Protein AF-A0A3N5W0M4-F1 (afdb_monomer)

Radius of gyration: 18.99 Å; Cα contacts (8 Å, |Δi|>4): 291; chains: 1; bounding box: 37×49×48 Å

pLDDT: mean 88.23, std 17.36, range [38.66, 98.88]

Mean predicted aligned error: 8.54 Å

Solvent-accessible surface area (backbone atoms only — not comparable to full-atom values): 10263 Å² total; per-residue (Å²): 133,84,85,78,49,76,67,60,57,57,60,60,60,69,78,58,84,82,69,79,82,82,70,83,69,76,83,76,86,82,49,63,48,78,77,38,54,23,61,71,45,87,26,94,44,48,68,68,54,53,55,52,49,36,58,74,70,65,22,57,30,40,21,47,26,32,48,28,30,94,89,24,55,44,52,77,27,70,71,47,33,54,49,52,55,50,50,52,50,52,56,38,74,73,55,82,82,49,46,66,41,52,32,28,26,24,29,26,46,28,40,74,30,48,51,57,62,52,73,76,62,48,71,77,41,78,40,32,34,31,32,76,39,75,62,12,35,46,42,65,20,77,51,52,89,48,66,66,60,25,53,52,26,50,53,37,20,55,55,22,44,74,67,38,88,76,55,73,44,69,39,74,83,74,67,75,80,77,72,128

Nearest PDB structures (foldseek):
  3auo-assembly2_B  TM=7.978E-01  e=3.739E-07  Thermus thermophilus HB8
  3b0y-assembly1_A  TM=8.202E-01  e=2.728E-06  Thermus thermophilus HB8
  1pb0-assembly1_A  TM=8.116E-01  e=2.558E-06  Escherichia coli
  3b0x-assembly1_A  TM=8.204E-01  e=7.608E-06  Thermus thermophilus HB8
  1m65-assembly1_A  TM=7.744E-01  e=3.101E-06  Escherichia coli

Secondary structure (DSSP, 8-state):
-----HHHHHHHHHTT---------------EEEEE--TTTT-SS-HHHHHHHHHHTT-SEEEE--EESTTSHHHH-HHHHHHHHHHHHHHHHT-SSSEEEEEEEEEB-BTT--BSS-HHHHTT-SEEEEE--TT-BTTTBS--SSHHHHHHHHHHHHHHHHT-TT--EESSTT-TT---

Sequence (180 aa):
MAVSTRRQFLQASVTAAAGPSATSRPAVHINHDLHTHTIYSDGASTIPLHVLEARAFELDAIAITDHYTPGSKIYESQTDFDRYLAEIERERSAQQDVIVLKGAEATALDATGRISIDAQHAAQLEWVLCDLGGLSEGTLRKTPSDKQTYIENVVKTYLGLCDVEYLDAIAHPFNTGNTR

Foldseek 3Di:
DDDDDPVNVVVVVVVPPPDDDDDDDPDDPQQEAEDDEDPQAPHPHHLLVVVVVSVVSQGQEYEHAHACEPPGPLVVDVVSVVVLLVVQVVSCVVDDSHHYWHHYEWEAQELQLDINDDPVSLVSGPAYEYEHDCNYPCELDVDDPDPVSNVSSLVSNVVSVVVPPSHDYYPPSPPRPPRD

Structure (mmCIF, N/CA/C/O backbone):
data_AF-A0A3N5W0M4-F1
#
_entry.id   AF-A0A3N5W0M4-F1
#
loop_
_atom_site.group_PDB
_atom_site.id
_atom_site.type_symbol
_atom_site.label_atom_id
_atom_site.label_alt_id
_atom_site.label_comp_id
_atom_site.label_asym_id
_atom_site.label_entity_id
_atom_site.label_seq_id
_atom_site.pdbx_PDB_ins_code
_atom_site.Cartn_x
_atom_site.Cartn_y
_atom_site.Cartn_z
_atom_site.occupancy
_atom_site.B_iso_or_equiv
_atom_site.auth_seq_id
_atom_site.auth_comp_id
_atom_site.auth_asym_id
_atom_site.auth_atom_id
_atom_site.pdbx_PDB_model_num
ATOM 1 N N . MET A 1 1 ? 13.280 -37.779 8.539 1.00 38.66 1 MET A N 1
ATOM 2 C CA . MET A 1 1 ? 12.148 -36.844 8.374 1.00 38.66 1 MET A CA 1
ATOM 3 C C . MET A 1 1 ? 12.458 -35.986 7.163 1.00 38.66 1 MET A C 1
ATOM 5 O O . MET A 1 1 ? 13.461 -35.287 7.189 1.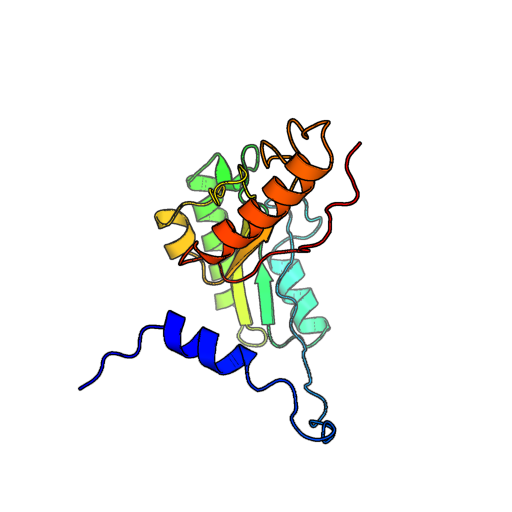00 38.66 1 MET A O 1
ATOM 9 N N . ALA A 1 2 ? 11.718 -36.143 6.067 1.00 41.78 2 ALA A N 1
ATOM 10 C CA . ALA A 1 2 ? 11.979 -35.380 4.851 1.00 41.78 2 ALA A CA 1
ATOM 11 C C . ALA A 1 2 ? 11.411 -33.964 5.017 1.00 41.78 2 ALA A C 1
ATOM 13 O O . ALA A 1 2 ? 10.211 -33.801 5.224 1.00 41.78 2 ALA A O 1
ATOM 14 N N . VAL A 1 3 ? 12.280 -32.956 4.961 1.00 40.88 3 VAL A N 1
ATOM 15 C CA . VAL A 1 3 ? 11.881 -31.547 4.903 1.00 40.88 3 VAL A CA 1
ATOM 16 C C . VAL A 1 3 ? 11.363 -31.297 3.489 1.00 40.88 3 VAL A C 1
ATOM 18 O O . VAL A 1 3 ? 12.143 -31.138 2.554 1.00 40.88 3 VAL A O 1
ATOM 21 N N . SER A 1 4 ? 10.041 -31.340 3.322 1.00 50.34 4 SER A N 1
ATOM 22 C CA . SER A 1 4 ? 9.388 -30.940 2.077 1.00 50.34 4 SER A CA 1
ATOM 23 C C . SER A 1 4 ? 9.507 -29.426 1.951 1.00 50.34 4 SER A C 1
ATOM 25 O O . SER A 1 4 ? 8.949 -28.683 2.756 1.00 50.34 4 SER A O 1
ATOM 27 N N . THR A 1 5 ? 10.258 -28.952 0.963 1.00 67.75 5 THR A N 1
ATOM 28 C CA . THR A 1 5 ? 10.390 -27.508 0.717 1.00 67.75 5 THR A CA 1
ATOM 29 C C . THR A 1 5 ? 9.093 -26.957 0.113 1.00 67.75 5 THR A C 1
ATOM 31 O O . THR A 1 5 ? 8.406 -27.655 -0.635 1.00 67.75 5 THR A O 1
ATOM 34 N N . ARG A 1 6 ? 8.752 -25.688 0.393 1.00 58.50 6 ARG A N 1
ATOM 35 C CA . ARG A 1 6 ? 7.549 -24.991 -0.132 1.00 58.50 6 ARG A CA 1
ATOM 36 C C . ARG A 1 6 ? 7.442 -25.083 -1.669 1.00 58.50 6 ARG A C 1
ATOM 38 O O . ARG A 1 6 ? 6.350 -25.165 -2.222 1.00 58.50 6 ARG A O 1
ATOM 45 N N . ARG A 1 7 ? 8.591 -25.199 -2.348 1.00 53.59 7 ARG A N 1
ATOM 46 C CA . ARG A 1 7 ? 8.732 -25.414 -3.797 1.00 53.59 7 ARG A CA 1
ATOM 47 C C . ARG A 1 7 ? 8.210 -26.777 -4.280 1.00 53.59 7 ARG A C 1
ATOM 49 O O . ARG A 1 7 ? 7.618 -26.847 -5.351 1.00 53.59 7 ARG A O 1
ATOM 56 N N . GLN A 1 8 ? 8.374 -27.840 -3.489 1.00 58.28 8 GLN A N 1
ATOM 57 C CA . GLN A 1 8 ? 7.829 -29.172 -3.800 1.00 58.28 8 GLN A CA 1
ATOM 58 C C . GLN A 1 8 ? 6.307 -29.224 -3.618 1.00 58.28 8 GLN A C 1
ATOM 60 O O . GLN A 1 8 ? 5.629 -29.928 -4.361 1.00 58.28 8 GLN A O 1
ATOM 65 N N . PHE A 1 9 ? 5.764 -28.432 -2.687 1.00 55.16 9 PHE A N 1
ATOM 66 C CA . PHE A 1 9 ? 4.317 -28.298 -2.507 1.00 55.16 9 PHE A CA 1
ATOM 67 C C . PHE A 1 9 ? 3.665 -27.625 -3.724 1.00 55.16 9 PHE A C 1
ATOM 69 O O . PHE A 1 9 ? 2.687 -28.134 -4.258 1.00 55.16 9 PHE A O 1
ATOM 76 N N . LEU A 1 10 ? 4.265 -26.541 -4.229 1.00 50.47 10 LEU A N 1
ATOM 77 C CA . LEU A 1 10 ? 3.767 -25.824 -5.409 1.00 50.47 10 LEU A CA 1
ATOM 78 C C . LEU A 1 10 ? 3.838 -26.657 -6.699 1.00 50.47 10 LEU A C 1
ATOM 80 O O . LEU A 1 10 ? 2.935 -26.575 -7.526 1.00 50.47 10 LEU A O 1
ATOM 84 N N . GLN A 1 11 ? 4.863 -27.501 -6.867 1.00 49.19 11 GLN A N 1
ATOM 85 C CA . GLN A 1 11 ? 4.966 -28.399 -8.027 1.00 49.19 11 GLN A CA 1
ATOM 86 C C . GLN A 1 11 ? 3.893 -29.500 -8.034 1.00 49.19 11 GLN A C 1
ATOM 88 O O . GLN A 1 11 ? 3.449 -29.898 -9.109 1.00 49.19 11 GLN A O 1
ATOM 93 N N . ALA A 1 12 ? 3.442 -29.961 -6.863 1.00 49.25 12 ALA A N 1
ATOM 94 C CA . ALA A 1 12 ? 2.360 -30.942 -6.756 1.00 49.25 12 ALA A CA 1
ATOM 95 C C . ALA A 1 12 ? 0.977 -30.350 -7.100 1.00 49.25 12 ALA A C 1
ATOM 97 O O . ALA A 1 12 ? 0.085 -31.077 -7.533 1.00 49.25 12 ALA A O 1
ATOM 98 N N . SER A 1 13 ? 0.799 -29.034 -6.952 1.00 48.25 13 SER A N 1
ATOM 99 C CA . SER A 1 13 ? -0.464 -28.340 -7.238 1.00 48.25 13 SER A CA 1
ATOM 100 C C . SER A 1 13 ? -0.762 -28.212 -8.735 1.00 48.25 13 SER A C 1
ATOM 102 O O . SER A 1 13 ? -1.924 -28.167 -9.132 1.00 48.25 13 SER A O 1
ATOM 104 N N . VAL A 1 14 ? 0.274 -28.158 -9.580 1.00 47.06 14 VAL A N 1
ATOM 105 C CA . VAL A 1 14 ? 0.133 -27.918 -11.030 1.00 47.06 14 VAL A CA 1
ATOM 106 C C . VAL A 1 14 ? -0.310 -29.182 -11.783 1.00 47.06 14 VAL A C 1
ATOM 108 O O . VAL A 1 14 ? -0.946 -29.090 -12.830 1.00 47.06 14 VAL A O 1
ATOM 111 N N . THR A 1 15 ? -0.060 -30.376 -11.241 1.00 41.53 15 THR A N 1
ATOM 112 C CA . THR A 1 15 ? -0.448 -31.660 -11.857 1.00 41.53 15 THR A CA 1
ATOM 113 C C . THR A 1 15 ? -1.884 -32.105 -11.554 1.00 41.53 15 THR A C 1
ATOM 115 O O . THR A 1 15 ? -2.332 -33.102 -12.117 1.00 41.53 15 THR A O 1
ATOM 118 N N . ALA A 1 16 ? -2.641 -31.372 -10.729 1.00 43.38 16 ALA A N 1
ATOM 119 C CA . ALA A 1 16 ? -4.007 -31.736 -10.328 1.00 43.38 16 ALA A CA 1
ATOM 120 C C . ALA A 1 16 ? -5.128 -31.049 -11.143 1.00 43.38 16 ALA A C 1
ATOM 122 O O . ALA A 1 16 ? -6.301 -31.127 -10.773 1.00 43.38 16 ALA A O 1
ATOM 123 N N . ALA A 1 17 ? -4.808 -30.393 -12.264 1.00 45.59 17 ALA A N 1
ATOM 124 C CA . ALA A 1 17 ? -5.767 -29.652 -13.094 1.00 45.59 17 ALA A CA 1
ATOM 125 C C . ALA A 1 17 ? -6.608 -30.546 -14.038 1.00 45.59 17 ALA A C 1
ATOM 127 O O . ALA A 1 17 ? -6.755 -30.259 -15.222 1.00 45.59 17 ALA A O 1
ATOM 128 N N . ALA A 1 18 ? -7.163 -31.640 -13.511 1.00 52.38 18 ALA A N 1
ATOM 129 C CA . ALA A 1 18 ? -8.221 -32.427 -14.151 1.00 52.38 18 ALA A CA 1
ATOM 130 C C . ALA A 1 18 ? -9.066 -33.146 -13.077 1.00 52.38 18 ALA A C 1
ATOM 132 O O . ALA A 1 18 ? -9.168 -34.371 -13.049 1.00 52.38 18 ALA A O 1
ATOM 133 N N . GLY A 1 19 ? -9.615 -32.372 -12.136 1.00 49.59 19 GLY A N 1
ATOM 134 C CA . GLY A 1 19 ? -10.587 -32.830 -11.137 1.00 49.59 19 GLY A CA 1
ATOM 135 C C . GLY A 1 19 ? -12.038 -32.617 -11.599 1.00 49.59 19 GLY A C 1
ATOM 136 O O . GLY A 1 19 ? -12.276 -31.814 -12.502 1.00 49.59 19 GLY A O 1
ATOM 137 N N . PRO A 1 20 ? -13.014 -33.339 -11.016 1.00 47.28 20 PRO A N 1
ATOM 138 C CA . PRO A 1 20 ? -14.389 -33.400 -11.503 1.00 47.28 20 PRO A CA 1
ATOM 139 C C . PRO A 1 20 ? -15.112 -32.051 -11.392 1.00 47.28 20 PRO A C 1
ATOM 141 O O . PRO A 1 20 ? -14.766 -31.213 -10.561 1.00 47.28 20 PRO A O 1
ATOM 144 N N . SER A 1 21 ? -16.133 -31.884 -12.243 1.00 53.50 21 SER A N 1
ATOM 145 C CA . SER A 1 21 ? -17.055 -30.742 -12.312 1.00 53.50 21 SER A CA 1
ATOM 146 C C . SER A 1 21 ? -17.328 -30.122 -10.943 1.00 53.50 21 SER A C 1
ATOM 148 O O . SER A 1 21 ? -17.814 -30.806 -10.042 1.00 53.50 21 SER A O 1
ATOM 150 N N . ALA A 1 22 ? -17.037 -28.825 -10.822 1.00 58.19 22 ALA A N 1
ATOM 151 C CA . ALA A 1 22 ? -17.194 -28.040 -9.607 1.00 58.19 22 ALA A CA 1
ATOM 152 C C . ALA A 1 22 ? -18.594 -28.230 -9.005 1.00 58.19 22 ALA A C 1
ATOM 154 O O . ALA A 1 22 ? -19.587 -27.704 -9.504 1.00 58.19 22 ALA A O 1
ATOM 155 N N . THR A 1 23 ? -18.676 -28.985 -7.912 1.00 57.22 23 THR A N 1
ATOM 156 C CA . THR A 1 23 ? -19.824 -28.938 -7.009 1.00 57.22 23 THR A CA 1
ATOM 157 C C . THR A 1 23 ? -19.944 -27.506 -6.502 1.00 57.22 23 THR A C 1
ATOM 159 O O . THR A 1 23 ? -18.952 -26.959 -6.013 1.00 57.22 23 THR A O 1
ATOM 162 N N . SER A 1 24 ? -21.123 -26.893 -6.642 1.00 58.06 24 SER A N 1
ATOM 163 C CA . SER A 1 24 ? -21.390 -25.523 -6.201 1.00 58.06 24 SER A CA 1
ATOM 164 C C . SER A 1 24 ? -20.993 -25.372 -4.734 1.00 58.06 24 SER A C 1
ATOM 166 O O . SER A 1 24 ? -21.671 -25.893 -3.844 1.00 58.06 24 SER A O 1
ATOM 168 N N . ARG A 1 25 ? -19.868 -24.698 -4.475 1.00 59.66 25 ARG A N 1
ATOM 169 C CA . ARG A 1 25 ? -19.501 -24.307 -3.113 1.00 59.66 25 ARG A CA 1
ATOM 170 C C . ARG A 1 25 ? -20.639 -23.427 -2.581 1.00 59.66 25 ARG A C 1
ATOM 172 O O . ARG A 1 25 ? -21.182 -22.642 -3.363 1.00 59.66 25 ARG A O 1
ATOM 179 N N . PRO A 1 26 ? -21.026 -23.559 -1.300 1.00 60.62 26 PRO A N 1
ATOM 180 C CA . PRO A 1 26 ? -21.953 -22.607 -0.699 1.00 60.62 26 PRO A CA 1
ATOM 181 C C . PRO A 1 26 ? -21.422 -21.194 -0.950 1.00 60.62 26 PRO A C 1
ATOM 183 O O . PRO A 1 26 ? -20.205 -20.989 -0.925 1.00 60.62 26 PRO A O 1
ATOM 186 N N . ALA A 1 27 ? -22.320 -20.258 -1.262 1.00 64.50 27 ALA A N 1
ATOM 187 C CA . ALA A 1 27 ? -21.944 -18.880 -1.545 1.00 64.50 27 ALA A CA 1
ATOM 188 C C . ALA A 1 27 ? -21.102 -18.350 -0.378 1.00 64.50 27 ALA A C 1
ATOM 190 O O . ALA A 1 27 ? -21.577 -18.277 0.754 1.00 64.50 27 ALA A O 1
ATOM 191 N N . VAL A 1 28 ? -19.830 -18.056 -0.644 1.00 60.12 28 VAL A N 1
ATOM 192 C CA . VAL A 1 28 ? -18.957 -17.425 0.341 1.00 60.12 28 VAL A CA 1
ATOM 193 C C . VAL A 1 28 ? -19.415 -15.977 0.426 1.00 60.12 28 VAL A C 1
ATOM 195 O O . VAL A 1 28 ? -19.341 -15.251 -0.564 1.00 60.12 28 VAL A O 1
ATOM 198 N N . HIS A 1 29 ? -19.935 -15.579 1.583 1.00 68.94 29 HIS A N 1
ATOM 199 C CA . HIS A 1 29 ? -20.238 -14.184 1.869 1.00 68.94 29 HIS A CA 1
ATOM 200 C C . HIS A 1 29 ? -18.909 -13.465 2.119 1.00 68.94 29 HIS A C 1
ATOM 202 O O . HIS A 1 29 ? -18.372 -13.500 3.221 1.00 68.94 29 HIS A O 1
ATOM 208 N N . ILE A 1 30 ? -18.311 -12.922 1.059 1.00 75.00 30 ILE A N 1
ATOM 209 C CA . ILE A 1 30 ? -17.081 -12.133 1.153 1.00 75.00 30 ILE A CA 1
ATOM 210 C C . ILE A 1 30 ? -17.509 -10.684 1.365 1.00 75.00 30 ILE A C 1
ATOM 212 O O . ILE A 1 30 ? -17.872 -10.021 0.398 1.00 75.00 30 ILE A O 1
ATOM 216 N N . ASN A 1 31 ? -17.496 -10.219 2.617 1.00 90.56 31 ASN A N 1
ATOM 217 C CA . ASN A 1 31 ? -17.882 -8.846 2.958 1.00 90.56 31 ASN A CA 1
ATOM 218 C C . ASN A 1 31 ? -16.716 -8.045 3.545 1.00 90.56 31 ASN A C 1
ATOM 220 O O . ASN A 1 31 ? -16.735 -7.646 4.704 1.00 90.56 31 ASN A O 1
ATOM 224 N N . HIS A 1 32 ? -15.644 -7.915 2.766 1.00 94.50 32 HIS A N 1
ATOM 225 C CA . HIS A 1 32 ? -14.410 -7.261 3.197 1.00 94.50 32 HIS A CA 1
ATOM 226 C C . HIS A 1 32 ? -13.925 -6.340 2.078 1.00 94.50 32 HIS A C 1
ATOM 228 O O . HIS A 1 32 ? -13.984 -6.731 0.910 1.00 94.50 32 HIS A O 1
ATOM 234 N N . ASP A 1 33 ? -13.396 -5.171 2.437 1.00 96.75 33 ASP A N 1
ATOM 235 C CA . ASP A 1 33 ? -12.677 -4.296 1.507 1.00 96.75 33 ASP A CA 1
ATOM 236 C C . ASP A 1 33 ? -11.213 -4.171 1.940 1.00 96.75 33 ASP A C 1
ATOM 238 O O . ASP A 1 33 ? -10.882 -3.529 2.935 1.00 96.75 33 ASP A O 1
ATOM 242 N N . LEU A 1 34 ? -10.323 -4.852 1.219 1.00 97.75 34 LEU A N 1
ATOM 243 C CA . LEU A 1 34 ? -8.919 -5.003 1.604 1.00 97.75 34 LEU A CA 1
ATOM 244 C C . LEU A 1 34 ? -7.975 -4.061 0.841 1.00 97.75 34 LEU A C 1
ATOM 246 O O . LEU A 1 34 ? -6.765 -4.289 0.855 1.00 97.75 34 LEU A O 1
ATOM 250 N N . HIS A 1 35 ? -8.501 -3.035 0.166 1.00 98.25 35 HIS A N 1
ATOM 251 C CA . HIS A 1 35 ? -7.692 -2.041 -0.545 1.00 98.25 35 HIS A CA 1
ATOM 252 C C . HIS A 1 35 ? -8.411 -0.682 -0.556 1.00 98.25 35 HIS A C 1
ATOM 254 O O . HIS A 1 35 ? -9.105 -0.342 -1.510 1.00 98.25 35 HIS A O 1
ATOM 260 N N . THR A 1 36 ? -8.236 0.109 0.510 1.00 98.31 36 THR A N 1
ATOM 261 C CA . THR A 1 36 ? -8.857 1.442 0.650 1.00 98.31 36 THR A CA 1
ATOM 262 C C . THR A 1 36 ? -7.828 2.530 0.935 1.00 98.31 36 THR A C 1
ATOM 264 O O . THR A 1 36 ? -6.799 2.288 1.564 1.00 98.31 36 THR A O 1
ATOM 267 N N . HIS A 1 37 ? -8.084 3.737 0.431 1.00 98.56 37 HIS A N 1
ATOM 268 C CA . HIS A 1 37 ? -7.156 4.865 0.499 1.00 98.56 37 HIS A CA 1
ATOM 269 C C . HIS A 1 37 ? -7.810 6.022 1.234 1.00 98.56 37 HIS A C 1
ATOM 271 O O . HIS A 1 37 ? -9.002 6.282 1.061 1.00 98.56 37 HIS A O 1
ATOM 277 N N . THR A 1 38 ? -7.018 6.764 2.000 1.00 98.62 38 THR A N 1
ATOM 278 C CA . THR A 1 38 ? -7.492 7.879 2.815 1.00 98.62 38 THR A CA 1
ATOM 279 C C . THR A 1 38 ? -6.762 9.167 2.447 1.00 98.62 38 THR A C 1
ATOM 281 O O . THR A 1 38 ? -5.922 9.220 1.549 1.00 98.62 38 THR A O 1
ATOM 284 N N . ILE A 1 39 ? -7.048 10.242 3.179 1.00 98.00 39 ILE A N 1
ATOM 285 C CA . ILE A 1 39 ? -6.329 11.517 3.049 1.00 98.00 39 ILE A CA 1
ATOM 286 C C . ILE A 1 39 ? -4.822 11.441 3.380 1.00 98.00 39 ILE A C 1
ATOM 288 O O . ILE A 1 39 ? -4.112 12.446 3.240 1.00 98.00 39 ILE A O 1
ATOM 292 N N . TYR A 1 40 ? -4.321 10.298 3.864 1.00 98.19 40 TYR A N 1
ATOM 293 C CA . TYR A 1 40 ? -2.887 10.076 4.067 1.00 98.19 40 TYR A CA 1
ATOM 294 C C . TYR A 1 40 ? -2.127 9.903 2.744 1.00 98.19 40 TYR A C 1
ATOM 296 O O . TYR A 1 40 ? -0.936 10.231 2.695 1.00 98.19 40 TYR A O 1
ATOM 304 N N . SER A 1 41 ? -2.812 9.495 1.673 1.00 97.50 41 SER A N 1
ATOM 305 C CA . SER A 1 41 ? -2.291 9.470 0.307 1.00 97.50 41 SER A CA 1
ATOM 306 C C . SER A 1 41 ? -3.200 10.234 -0.666 1.00 97.50 41 SER A C 1
ATOM 308 O O . SER A 1 41 ? -3.127 11.465 -0.711 1.00 97.50 41 SER A O 1
ATOM 310 N N . ASP A 1 42 ? -4.022 9.542 -1.451 1.00 96.50 42 ASP A N 1
ATOM 311 C CA . ASP A 1 42 ? -4.853 10.091 -2.531 1.00 96.50 42 ASP A CA 1
ATOM 312 C C . ASP A 1 42 ? -6.363 9.850 -2.340 1.00 96.50 42 ASP A C 1
ATOM 314 O O . ASP A 1 42 ? -7.172 10.267 -3.172 1.00 96.50 42 ASP A O 1
ATOM 318 N N . GLY A 1 43 ? -6.759 9.245 -1.219 1.00 97.31 43 GLY A N 1
ATOM 319 C CA . GLY A 1 43 ? -8.153 9.087 -0.835 1.00 97.31 43 GLY A CA 1
ATOM 320 C C . GLY A 1 43 ? -8.810 10.400 -0.403 1.00 97.31 43 GLY A C 1
ATOM 321 O O . GLY A 1 43 ? -8.172 11.341 0.073 1.00 97.31 43 GLY A O 1
ATOM 322 N N . ALA A 1 44 ? -10.134 10.458 -0.542 1.00 97.25 44 ALA A N 1
ATOM 323 C CA . ALA A 1 44 ? -10.925 11.636 -0.176 1.00 97.25 44 ALA A CA 1
ATOM 324 C C . ALA A 1 44 ? -11.395 11.634 1.292 1.00 97.25 44 ALA A C 1
ATOM 326 O O . ALA A 1 44 ? -11.737 12.688 1.832 1.00 97.25 44 ALA A O 1
ATOM 327 N N . SER A 1 45 ? -11.425 10.461 1.928 1.00 98.06 45 SER A N 1
ATOM 328 C CA . SER A 1 45 ? -12.029 10.238 3.245 1.00 98.06 45 SER A CA 1
ATOM 329 C C . SER A 1 45 ? -10.975 10.037 4.335 1.00 98.06 45 SER A C 1
ATOM 331 O O . SER A 1 45 ? -9.836 9.657 4.075 1.00 98.06 45 SER A O 1
ATOM 333 N N . THR A 1 46 ? -11.340 10.320 5.585 1.00 98.69 46 THR A N 1
ATOM 334 C CA . THR A 1 46 ? -10.479 10.077 6.753 1.00 98.69 46 THR A CA 1
ATOM 335 C C . THR A 1 46 ? -10.630 8.639 7.251 1.00 98.69 46 THR A C 1
ATOM 337 O O . THR A 1 46 ? -11.659 8.009 7.008 1.00 98.69 46 THR A O 1
ATOM 340 N N . ILE A 1 47 ? -9.650 8.127 8.006 1.00 98.62 47 ILE A N 1
ATOM 341 C CA . ILE A 1 47 ? -9.728 6.790 8.627 1.00 98.62 47 ILE A CA 1
ATOM 342 C C . ILE A 1 47 ? -11.017 6.610 9.461 1.00 98.62 47 ILE A C 1
ATOM 344 O O . ILE A 1 47 ? -11.717 5.624 9.230 1.00 98.62 47 ILE A O 1
ATOM 348 N N . PRO A 1 48 ? -11.418 7.546 10.354 1.00 98.38 48 PRO A N 1
ATOM 349 C CA . PRO A 1 48 ? -12.684 7.417 11.080 1.00 98.38 48 PRO A CA 1
ATOM 350 C C . PRO A 1 48 ? -13.903 7.282 10.158 1.00 98.38 48 PRO A C 1
ATOM 352 O O . PRO A 1 48 ? -14.831 6.537 10.466 1.00 98.38 48 PRO A O 1
ATOM 355 N N . LEU A 1 49 ? -13.913 7.988 9.019 1.00 98.38 49 LEU A N 1
ATOM 356 C CA . LEU A 1 49 ? -15.022 7.916 8.069 1.00 98.38 49 LEU A CA 1
ATOM 357 C C . LEU A 1 49 ? -15.060 6.563 7.348 1.00 98.38 49 LEU A C 1
ATOM 359 O O . LEU A 1 49 ? -16.144 6.005 7.227 1.00 98.38 49 LEU A O 1
ATOM 363 N N . HIS A 1 50 ? -13.909 6.002 6.965 1.00 98.19 50 HIS A N 1
ATOM 364 C CA . HIS A 1 50 ? -13.832 4.638 6.422 1.00 98.19 50 HIS A CA 1
ATOM 365 C C . HIS A 1 50 ? -14.340 3.589 7.417 1.00 98.19 50 HIS A C 1
ATOM 367 O O . HIS A 1 50 ? -15.086 2.691 7.039 1.00 98.19 50 HIS A O 1
ATOM 373 N N . VAL A 1 51 ? -13.996 3.716 8.703 1.00 97.94 51 VAL A N 1
ATOM 374 C CA . VAL A 1 51 ? -14.497 2.800 9.743 1.00 97.94 51 VAL A CA 1
ATOM 375 C C . VAL A 1 51 ? -16.016 2.926 9.905 1.00 97.94 51 VAL A C 1
ATOM 377 O O . VAL A 1 51 ? -16.710 1.918 10.033 1.00 97.94 51 VAL A O 1
ATOM 380 N N . LEU A 1 52 ? -16.566 4.145 9.874 1.00 97.75 52 LEU A N 1
ATOM 381 C CA . LEU A 1 52 ? -18.018 4.356 9.908 1.00 97.75 52 LEU A CA 1
ATOM 382 C C . LEU A 1 52 ? -18.720 3.800 8.665 1.00 97.75 52 LEU A C 1
ATOM 384 O O . LEU A 1 52 ? -19.784 3.198 8.792 1.00 97.75 52 LEU A O 1
ATOM 388 N N . GLU A 1 53 ? -18.129 3.989 7.488 1.00 96.88 53 GLU A N 1
ATOM 389 C CA . GLU A 1 53 ? -18.626 3.451 6.224 1.00 96.88 53 GLU A CA 1
ATOM 390 C C . GLU A 1 53 ? -18.677 1.922 6.266 1.00 96.88 53 GLU A C 1
ATOM 392 O O . GLU A 1 53 ? -19.726 1.334 6.008 1.00 96.88 53 GLU A O 1
ATOM 397 N N . ALA A 1 54 ? -17.596 1.282 6.710 1.00 97.00 54 ALA A N 1
ATOM 398 C CA . ALA A 1 54 ? -17.535 -0.165 6.868 1.00 97.00 54 ALA A CA 1
ATOM 399 C C . ALA A 1 54 ? -18.633 -0.705 7.791 1.00 97.00 54 ALA A C 1
ATOM 401 O O . ALA A 1 54 ? -19.289 -1.689 7.461 1.00 97.00 54 ALA A O 1
ATOM 402 N N . ARG A 1 55 ? -18.892 -0.018 8.912 1.00 95.44 55 ARG A N 1
ATOM 403 C CA . ARG A 1 55 ? -19.987 -0.364 9.833 1.00 95.44 55 ARG A CA 1
ATOM 404 C C . ARG A 1 55 ? -21.356 -0.201 9.179 1.00 95.44 55 ARG A C 1
ATOM 406 O O . ARG A 1 55 ? -22.225 -1.041 9.376 1.00 95.44 55 ARG A O 1
ATOM 413 N N . ALA A 1 56 ? -21.554 0.865 8.406 1.00 95.94 56 ALA A N 1
ATOM 414 C CA . ALA A 1 56 ? -22.815 1.122 7.713 1.00 95.94 56 ALA A CA 1
ATOM 415 C C . ALA A 1 56 ? -23.112 0.085 6.616 1.00 95.94 56 ALA A C 1
ATOM 417 O O . ALA A 1 56 ? -24.278 -0.221 6.374 1.00 95.94 56 ALA A O 1
ATOM 418 N N . PHE A 1 57 ? -22.069 -0.459 5.983 1.00 94.50 57 PHE A N 1
ATOM 419 C CA . PHE A 1 57 ? -22.162 -1.539 4.997 1.00 94.50 57 PHE A CA 1
ATOM 420 C C . PHE A 1 57 ? -22.020 -2.945 5.602 1.00 94.50 57 PHE A C 1
ATOM 422 O O . PHE A 1 57 ? -21.968 -3.925 4.860 1.00 94.50 57 PHE A O 1
ATOM 429 N N . GLU A 1 58 ? -21.979 -3.047 6.935 1.00 94.31 58 GLU A N 1
ATOM 430 C CA . GLU A 1 58 ? -21.867 -4.308 7.677 1.00 94.31 58 GLU A CA 1
ATOM 431 C C . GLU A 1 58 ? -20.649 -5.154 7.253 1.00 94.31 58 GLU A C 1
ATOM 433 O O . GLU A 1 58 ? -20.702 -6.384 7.285 1.00 94.31 58 GLU A O 1
ATOM 438 N N . LEU A 1 59 ? -19.557 -4.504 6.823 1.00 96.31 59 LEU A N 1
ATOM 439 C CA . LEU A 1 59 ? -18.318 -5.183 6.441 1.00 96.31 59 LEU A CA 1
ATOM 440 C C . LEU A 1 59 ? -17.706 -5.892 7.652 1.00 96.31 59 LEU A C 1
ATOM 442 O O . LEU A 1 59 ? -17.611 -5.317 8.733 1.00 96.31 59 LEU A O 1
ATOM 446 N N . ASP A 1 60 ? -17.206 -7.107 7.444 1.00 96.00 60 ASP A N 1
ATOM 447 C CA . ASP A 1 60 ? -16.486 -7.862 8.472 1.00 96.00 60 ASP A CA 1
ATOM 448 C C . ASP A 1 60 ? -15.085 -7.268 8.706 1.00 96.00 60 ASP A C 1
ATOM 450 O O . ASP A 1 60 ? -14.578 -7.249 9.833 1.00 96.00 60 ASP A O 1
ATOM 454 N N . ALA A 1 61 ? -14.448 -6.763 7.641 1.00 96.81 61 ALA A N 1
ATOM 455 C CA . ALA A 1 61 ? -13.149 -6.106 7.725 1.00 96.81 61 ALA A CA 1
ATOM 456 C C . ALA A 1 61 ? -12.931 -5.027 6.663 1.00 96.81 61 ALA A C 1
ATOM 458 O O . ALA A 1 61 ? -13.446 -5.110 5.545 1.00 96.81 61 ALA A O 1
ATOM 459 N N . ILE A 1 62 ? -12.049 -4.088 7.003 1.00 98.31 62 ILE A N 1
ATOM 460 C CA . ILE A 1 62 ? -11.420 -3.160 6.069 1.00 98.31 62 ILE A CA 1
ATOM 461 C C . ILE A 1 62 ? -9.903 -3.122 6.254 1.00 98.31 62 ILE A C 1
ATOM 463 O O . ILE A 1 62 ? -9.400 -3.263 7.372 1.00 98.31 62 ILE A O 1
ATOM 467 N N . ALA A 1 63 ? -9.172 -2.874 5.171 1.00 98.69 63 ALA A N 1
ATOM 468 C CA . ALA A 1 63 ? -7.757 -2.527 5.229 1.00 98.69 63 ALA A CA 1
ATOM 469 C C . ALA A 1 63 ? -7.551 -1.076 4.798 1.00 98.69 63 ALA A C 1
ATOM 471 O O . ALA A 1 63 ? -7.957 -0.681 3.704 1.00 98.69 63 ALA A O 1
ATOM 472 N N . ILE A 1 64 ? -6.891 -0.299 5.655 1.00 98.81 64 ILE A N 1
ATOM 473 C CA . ILE A 1 64 ? -6.399 1.033 5.302 1.00 98.81 64 ILE A CA 1
ATOM 474 C C . ILE A 1 64 ? -5.035 0.825 4.645 1.00 98.81 64 ILE A C 1
ATOM 476 O O . ILE A 1 64 ? -4.132 0.296 5.290 1.00 98.81 64 ILE A O 1
ATOM 480 N N . THR A 1 65 ? -4.901 1.159 3.364 1.00 98.81 65 THR A N 1
ATOM 481 C CA . THR A 1 65 ? -3.739 0.805 2.532 1.00 98.81 65 THR A CA 1
ATOM 482 C C . THR A 1 65 ? -3.250 1.994 1.717 1.00 98.81 65 THR A C 1
ATOM 484 O O . THR A 1 65 ? -3.015 1.876 0.519 1.00 98.81 65 THR A O 1
ATOM 487 N N . ASP A 1 66 ? -3.095 3.147 2.363 1.00 98.75 66 ASP A N 1
ATOM 488 C CA . ASP A 1 66 ? -2.564 4.343 1.713 1.00 98.75 66 ASP A CA 1
ATOM 489 C C . ASP A 1 66 ? -1.215 4.086 1.015 1.00 98.75 66 ASP A C 1
ATOM 491 O O . ASP A 1 66 ? -0.408 3.256 1.452 1.00 98.75 66 ASP A O 1
ATOM 495 N N . HIS A 1 67 ? -0.956 4.832 -0.063 1.00 98.31 67 HIS A N 1
ATOM 496 C CA . HIS A 1 67 ? 0.267 4.687 -0.848 1.00 98.31 67 HIS A CA 1
ATOM 497 C C . HIS A 1 67 ? 1.532 4.938 -0.016 1.00 98.31 67 HIS A C 1
ATOM 499 O O . HIS A 1 67 ? 1.798 6.055 0.448 1.00 98.31 67 HIS A O 1
ATOM 505 N N . TYR A 1 68 ? 2.384 3.921 0.075 1.00 98.50 68 TYR A N 1
ATOM 506 C CA . TYR A 1 68 ? 3.737 3.995 0.615 1.00 98.50 68 TYR A CA 1
ATOM 507 C C . TYR A 1 68 ? 4.732 4.013 -0.546 1.00 98.50 68 TYR A C 1
ATOM 509 O O . TYR A 1 68 ? 5.354 3.009 -0.886 1.00 98.50 68 TYR A O 1
ATOM 517 N N . THR A 1 69 ? 4.856 5.157 -1.214 1.00 97.12 69 THR A N 1
ATOM 518 C CA . THR A 1 69 ? 5.661 5.311 -2.434 1.00 97.12 69 THR A CA 1
ATOM 519 C C . THR A 1 69 ? 6.482 6.597 -2.376 1.00 97.12 69 THR A C 1
ATOM 521 O O . THR A 1 69 ? 5.995 7.567 -1.798 1.00 97.12 69 THR A O 1
ATOM 524 N N . PRO A 1 70 ? 7.657 6.675 -3.032 1.00 96.19 70 PRO A N 1
ATOM 525 C CA . PRO A 1 70 ? 8.411 7.923 -3.161 1.00 96.19 70 PRO A CA 1
ATOM 526 C C . PRO A 1 70 ? 7.528 9.128 -3.512 1.00 96.19 70 PRO A C 1
ATOM 528 O O . PRO A 1 70 ? 6.777 9.089 -4.488 1.00 96.19 70 PRO A O 1
ATOM 531 N N . GLY A 1 71 ? 7.621 10.195 -2.716 1.00 94.12 71 GLY A N 1
ATOM 532 C CA . GLY A 1 71 ? 6.778 11.388 -2.818 1.00 94.12 71 GLY A CA 1
ATOM 533 C C . GLY A 1 71 ? 5.474 11.363 -2.007 1.00 94.12 71 GLY A C 1
ATOM 534 O O . GLY A 1 71 ? 4.828 12.408 -1.909 1.00 94.12 71 GLY A O 1
ATOM 535 N N . SER A 1 72 ? 5.077 10.234 -1.407 1.00 95.56 72 SER A N 1
ATOM 536 C CA . SER A 1 72 ? 3.943 10.189 -0.473 1.00 95.56 72 SER A CA 1
ATOM 537 C C . SER A 1 72 ? 4.372 10.604 0.937 1.00 95.56 72 SER A C 1
ATOM 539 O O . SER A 1 72 ? 5.509 10.391 1.354 1.00 95.56 72 SER A O 1
ATOM 541 N N . LYS A 1 73 ? 3.457 11.208 1.706 1.00 94.25 73 LYS A N 1
ATOM 542 C CA . LY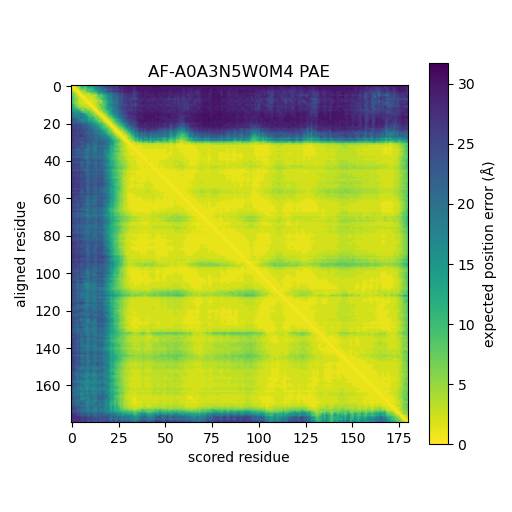S A 1 73 ? 3.775 11.737 3.047 1.00 94.25 73 LYS A CA 1
ATOM 543 C C . LYS A 1 73 ? 4.299 10.653 3.989 1.00 94.25 73 LYS A C 1
ATOM 545 O O . LYS A 1 73 ? 5.294 10.865 4.673 1.00 94.25 73 LYS A O 1
ATOM 550 N N . ILE A 1 74 ? 3.633 9.498 3.995 1.00 97.94 74 ILE A N 1
ATOM 551 C CA . ILE A 1 74 ? 3.974 8.378 4.879 1.00 97.94 74 ILE A CA 1
ATOM 552 C C . ILE A 1 74 ? 5.267 7.663 4.461 1.00 97.94 74 ILE A C 1
ATOM 554 O O . ILE A 1 74 ? 5.873 6.998 5.290 1.00 97.94 74 ILE A O 1
ATOM 558 N N . TYR A 1 75 ? 5.713 7.825 3.212 1.00 98.25 75 TYR A N 1
ATOM 559 C CA . TYR A 1 75 ? 7.023 7.354 2.759 1.00 98.25 75 TYR A CA 1
ATOM 560 C C . TYR A 1 75 ? 8.145 8.331 3.152 1.00 98.25 75 TYR A C 1
ATOM 562 O O . TYR A 1 75 ? 9.205 7.920 3.611 1.00 98.25 75 TYR A O 1
ATOM 570 N N . GLU A 1 76 ? 7.922 9.639 2.988 1.00 97.69 76 GLU A N 1
ATOM 571 C CA . GLU A 1 76 ? 8.963 10.666 3.179 1.00 97.69 76 GLU A CA 1
ATOM 572 C C . GLU A 1 76 ? 9.210 11.038 4.654 1.00 97.69 76 GLU A C 1
ATOM 574 O O . GLU A 1 76 ? 10.207 11.688 4.977 1.00 97.69 76 GLU A O 1
ATOM 579 N N . SER A 1 77 ? 8.305 10.671 5.567 1.00 97.94 77 SER A N 1
ATOM 580 C CA . SER A 1 77 ? 8.361 11.080 6.972 1.00 97.94 77 SER A CA 1
ATOM 581 C C . SER A 1 77 ? 7.982 9.940 7.912 1.00 97.94 77 SER A C 1
ATOM 583 O O . SER A 1 77 ? 6.814 9.559 8.005 1.00 97.94 77 SER A O 1
ATOM 585 N N . GLN A 1 78 ? 8.956 9.473 8.704 1.00 98.19 78 GLN A N 1
ATOM 586 C CA . GLN A 1 78 ? 8.715 8.507 9.784 1.00 98.19 78 GLN A CA 1
ATOM 587 C C . GLN A 1 78 ? 7.634 9.004 10.751 1.00 98.19 78 GLN A C 1
ATOM 589 O O . GLN A 1 78 ? 6.753 8.250 11.134 1.00 98.19 78 GLN A O 1
ATOM 594 N N . THR A 1 79 ? 7.649 10.295 11.093 1.00 98.62 79 THR A N 1
ATOM 595 C CA . THR A 1 79 ? 6.634 10.901 11.966 1.00 98.62 79 THR A CA 1
ATOM 596 C C . THR A 1 79 ? 5.228 10.807 11.368 1.00 98.62 79 THR A C 1
ATOM 598 O O . THR A 1 79 ? 4.248 10.664 12.101 1.00 98.62 79 THR A O 1
ATOM 601 N N . ASP A 1 80 ? 5.104 10.916 10.044 1.00 98.56 80 ASP A N 1
ATOM 602 C CA . ASP A 1 80 ? 3.810 10.824 9.368 1.00 98.56 80 ASP A CA 1
ATOM 603 C C . ASP A 1 80 ? 3.347 9.370 9.263 1.00 98.56 80 ASP A C 1
ATOM 605 O O . ASP A 1 80 ? 2.158 9.114 9.451 1.00 98.56 80 ASP A O 1
ATOM 609 N N . PHE A 1 81 ? 4.271 8.429 9.049 1.00 98.75 81 PHE A N 1
ATOM 610 C CA . PHE A 1 81 ? 3.998 6.994 9.124 1.00 98.75 81 PHE A CA 1
ATOM 611 C C . PHE A 1 81 ? 3.562 6.566 10.532 1.00 98.75 81 PHE A C 1
ATOM 613 O O . PHE A 1 81 ? 2.533 5.915 10.689 1.00 98.75 81 PHE A O 1
ATOM 620 N N . ASP A 1 82 ? 4.262 7.009 11.577 1.00 98.81 82 ASP A N 1
ATOM 621 C CA . ASP A 1 82 ? 3.897 6.716 12.967 1.00 98.81 82 ASP A CA 1
ATOM 622 C C . ASP A 1 82 ? 2.508 7.273 13.302 1.00 98.81 82 ASP A C 1
ATOM 624 O O . ASP A 1 82 ? 1.703 6.615 13.963 1.00 98.81 82 ASP A O 1
ATOM 628 N N . ARG A 1 83 ? 2.194 8.481 12.811 1.00 98.75 83 ARG A N 1
ATOM 629 C CA . ARG A 1 83 ? 0.871 9.092 12.984 1.00 98.75 83 ARG A CA 1
ATOM 630 C C . ARG A 1 83 ? -0.217 8.318 12.242 1.00 98.75 83 ARG A C 1
ATOM 632 O O . ARG A 1 83 ? -1.287 8.121 12.811 1.00 98.75 83 ARG A O 1
ATOM 639 N N . TYR A 1 84 ? 0.067 7.865 11.023 1.00 98.81 84 TYR A N 1
ATOM 640 C CA . TYR A 1 84 ? -0.816 6.999 10.245 1.00 98.81 84 TYR A CA 1
ATOM 641 C C . TYR A 1 84 ? -1.155 5.715 11.016 1.00 98.81 84 TYR A C 1
ATOM 643 O O . TYR A 1 84 ? -2.328 5.436 11.262 1.00 98.81 84 TYR A O 1
ATOM 651 N N . LEU A 1 85 ? -0.142 4.994 11.510 1.00 98.88 85 LEU A N 1
ATOM 652 C CA . LEU A 1 85 ? -0.346 3.773 12.297 1.00 98.88 85 LEU A CA 1
ATOM 653 C C . LEU A 1 85 ? -1.103 4.037 13.605 1.00 98.88 85 LEU A C 1
ATOM 655 O O . LEU A 1 85 ? -2.000 3.274 13.965 1.00 98.88 85 LEU A O 1
ATOM 659 N N . ALA A 1 86 ? -0.761 5.117 14.311 1.00 98.81 86 ALA A N 1
ATOM 660 C CA . ALA A 1 86 ? -1.405 5.480 15.569 1.00 98.81 86 ALA A CA 1
ATOM 661 C C . ALA A 1 86 ? -2.881 5.861 15.387 1.00 98.81 86 ALA A C 1
ATOM 663 O O . ALA A 1 86 ? -3.700 5.570 16.258 1.00 98.81 86 ALA A O 1
ATOM 664 N N . GLU A 1 87 ? -3.240 6.506 14.275 1.00 98.81 87 GLU A N 1
ATOM 665 C CA . GLU A 1 87 ? -4.632 6.839 13.983 1.00 98.81 87 GLU A CA 1
ATOM 666 C C . GLU A 1 87 ? -5.456 5.594 13.647 1.00 98.81 87 GLU A C 1
ATOM 668 O O . GLU A 1 87 ? -6.543 5.438 14.203 1.00 98.81 87 GLU A O 1
ATOM 673 N N . ILE A 1 88 ? -4.919 4.669 12.841 1.00 98.81 88 ILE A N 1
ATOM 674 C CA . ILE A 1 88 ? -5.575 3.374 12.602 1.00 98.81 88 ILE A CA 1
ATOM 675 C C . ILE A 1 88 ? -5.790 2.641 13.927 1.0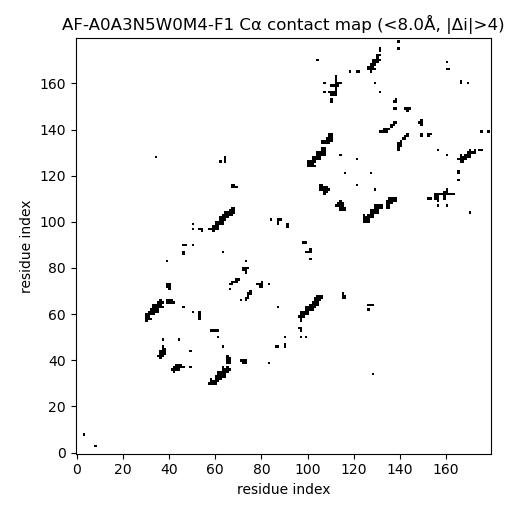0 98.81 88 ILE A C 1
ATOM 677 O O . ILE A 1 88 ? -6.895 2.177 14.200 1.00 98.81 88 ILE A O 1
ATOM 681 N N . GLU A 1 89 ? -4.767 2.587 14.784 1.00 98.69 89 GLU A N 1
ATOM 682 C CA . GLU A 1 89 ? -4.863 1.930 16.088 1.00 98.69 89 GLU A CA 1
ATOM 683 C C . GLU A 1 89 ? -5.932 2.560 16.986 1.00 98.69 89 GLU A C 1
ATOM 685 O O . GLU A 1 89 ? -6.686 1.848 17.654 1.00 98.69 89 GLU A O 1
ATOM 690 N N . ARG A 1 90 ? -6.003 3.896 16.998 1.00 98.56 90 ARG A N 1
ATOM 691 C CA . ARG A 1 90 ? -6.983 4.651 17.782 1.00 98.56 90 ARG A CA 1
ATOM 692 C C . ARG A 1 90 ? -8.405 4.314 17.348 1.00 98.56 90 ARG A C 1
ATOM 694 O O . ARG A 1 90 ? -9.228 3.997 18.204 1.00 98.56 90 ARG A O 1
ATOM 701 N N . GLU A 1 91 ? -8.684 4.371 16.046 1.00 98.19 91 GLU A N 1
ATOM 702 C CA . GLU A 1 91 ? -10.024 4.085 15.519 1.00 98.19 91 GLU A CA 1
ATOM 703 C C . GLU A 1 91 ? -10.387 2.608 15.678 1.00 98.19 91 GLU A C 1
ATOM 705 O O . GLU A 1 91 ? -11.505 2.286 16.074 1.00 98.19 91 GLU A O 1
ATOM 710 N N . ARG A 1 92 ? -9.422 1.707 15.465 1.00 97.31 92 ARG A N 1
ATOM 711 C CA . ARG A 1 92 ? -9.581 0.274 15.716 1.00 97.31 92 ARG A CA 1
ATOM 712 C C . ARG A 1 92 ? -9.942 -0.006 17.171 1.00 97.31 92 ARG A C 1
ATOM 714 O O . ARG A 1 92 ? -10.899 -0.721 17.424 1.00 97.31 92 ARG A O 1
ATOM 721 N N . SER A 1 93 ? -9.211 0.576 18.120 1.00 97.62 93 SER A N 1
ATOM 722 C CA . SER A 1 93 ? -9.403 0.340 19.559 1.00 97.62 93 SER A CA 1
ATOM 723 C C . SER A 1 93 ? -10.706 0.925 20.111 1.00 97.62 93 SER A C 1
ATOM 725 O O . SER A 1 93 ? -11.151 0.531 21.189 1.00 97.62 93 SER A O 1
ATOM 727 N N . ALA A 1 94 ? -11.318 1.873 19.400 1.00 96.38 94 ALA A N 1
ATOM 728 C CA . ALA A 1 94 ? -12.563 2.515 19.808 1.00 96.38 94 ALA A CA 1
ATOM 729 C C . ALA A 1 94 ? -13.821 1.675 19.506 1.00 96.38 94 ALA A C 1
ATOM 731 O O . ALA A 1 94 ? -14.920 2.072 19.899 1.00 96.38 94 ALA A O 1
ATOM 732 N N . GLN A 1 95 ? -13.687 0.538 18.813 1.00 95.50 95 GLN A N 1
ATOM 733 C CA . GLN A 1 95 ? -14.809 -0.284 18.352 1.00 95.50 95 GLN A CA 1
ATOM 734 C C . GLN A 1 95 ? -14.426 -1.772 18.216 1.00 95.50 95 GLN A C 1
ATOM 736 O O . GLN A 1 95 ? -13.258 -2.130 18.327 1.00 95.50 95 GLN A O 1
ATOM 741 N N . GLN A 1 96 ? -15.415 -2.651 18.021 1.00 94.12 96 GLN A N 1
ATOM 742 C CA . GLN A 1 96 ? -15.209 -4.100 17.818 1.00 94.12 96 GLN A CA 1
ATOM 743 C C . GLN A 1 96 ? -16.118 -4.689 16.723 1.00 94.12 96 GLN A C 1
ATOM 745 O O . GLN A 1 96 ? -16.191 -5.906 16.577 1.00 94.12 96 GLN A O 1
ATOM 750 N N . ASP A 1 97 ? -16.820 -3.835 15.979 1.00 93.88 97 ASP A N 1
ATOM 751 C CA . ASP A 1 97 ? -17.813 -4.234 14.980 1.00 93.88 97 ASP A CA 1
ATOM 752 C C . ASP A 1 97 ? -17.153 -4.639 13.651 1.00 93.88 97 ASP A C 1
ATOM 754 O O . ASP A 1 97 ? -17.675 -5.496 12.949 1.00 93.88 97 ASP A O 1
ATOM 758 N N . VAL A 1 98 ? -16.013 -4.022 13.314 1.00 96.69 98 VAL A N 1
ATOM 759 C CA . VAL A 1 98 ? -15.275 -4.227 12.056 1.00 96.69 98 VAL A CA 1
ATOM 760 C C . VAL A 1 98 ? -13.804 -4.485 12.365 1.00 96.69 98 VAL A C 1
ATOM 762 O O . VAL A 1 98 ? -13.187 -3.767 13.157 1.00 96.69 98 VAL A O 1
ATOM 765 N N . ILE A 1 99 ? -13.197 -5.470 11.707 1.00 97.75 99 ILE A N 1
ATOM 766 C CA . ILE A 1 99 ? -11.744 -5.658 11.755 1.00 97.75 99 ILE A CA 1
ATOM 767 C C . ILE A 1 99 ? -11.080 -4.559 10.917 1.00 97.75 99 ILE A C 1
ATOM 769 O O . ILE A 1 99 ? -11.317 -4.460 9.718 1.00 97.75 99 ILE A O 1
ATOM 773 N N . VAL A 1 100 ? -10.225 -3.742 11.531 1.00 98.50 100 VAL A N 1
ATOM 774 C CA . VAL A 1 100 ? -9.475 -2.688 10.831 1.00 98.50 100 VAL A CA 1
ATOM 775 C C . VAL A 1 100 ? -8.007 -3.092 10.761 1.00 98.50 100 VAL A C 1
ATOM 777 O O . VAL A 1 100 ? -7.339 -3.166 11.795 1.00 98.50 100 VAL A O 1
ATOM 780 N N . LEU A 1 101 ? -7.514 -3.365 9.552 1.00 98.69 101 LEU A N 1
ATOM 781 C CA . LEU A 1 101 ? -6.128 -3.765 9.307 1.00 98.69 101 LEU A CA 1
ATOM 782 C C . LEU A 1 101 ? -5.249 -2.542 9.037 1.00 98.69 101 LEU A C 1
ATOM 784 O O . LEU A 1 101 ? -5.593 -1.685 8.215 1.00 98.69 101 LEU A O 1
ATOM 788 N N . LYS A 1 102 ? -4.082 -2.499 9.689 1.00 98.75 102 LYS A N 1
ATOM 789 C CA . LYS A 1 102 ? -3.008 -1.566 9.335 1.00 98.75 102 LYS A CA 1
ATOM 790 C C . LYS A 1 102 ? -2.307 -2.069 8.084 1.00 98.75 102 LYS A C 1
ATOM 792 O O . LYS A 1 102 ? -1.542 -3.029 8.161 1.00 98.75 102 LYS A O 1
ATOM 797 N N . GLY A 1 103 ? -2.535 -1.422 6.953 1.00 98.75 103 GLY A N 1
ATOM 798 C CA . GLY A 1 103 ? -1.878 -1.783 5.710 1.00 98.75 103 GLY A CA 1
ATOM 799 C C . GLY A 1 103 ? -1.191 -0.621 5.018 1.00 98.75 103 GLY A C 1
ATOM 800 O O . GLY A 1 103 ? -1.189 0.514 5.496 1.00 98.75 103 GLY A O 1
ATOM 801 N N . ALA A 1 104 ? -0.571 -0.928 3.888 1.00 98.75 104 ALA A N 1
ATOM 802 C CA . ALA A 1 104 ? -0.019 0.057 2.972 1.00 98.75 104 ALA A CA 1
ATOM 803 C C . ALA A 1 104 ? 0.043 -0.528 1.562 1.00 98.75 104 ALA A C 1
ATOM 805 O O . ALA A 1 104 ? 0.293 -1.725 1.393 1.00 98.75 104 ALA A O 1
ATOM 806 N N . GLU A 1 105 ? -0.130 0.327 0.560 1.00 98.69 105 GLU A N 1
ATOM 807 C CA . GLU A 1 105 ? 0.143 -0.029 -0.826 1.00 98.69 105 GLU A CA 1
ATOM 808 C C . GLU A 1 105 ? 1.537 0.457 -1.229 1.00 98.69 105 GLU A C 1
ATOM 810 O O . GLU A 1 105 ? 1.780 1.647 -1.441 1.00 98.69 105 GLU A O 1
ATOM 815 N N . ALA A 1 106 ? 2.472 -0.481 -1.330 1.00 98.44 106 ALA A N 1
ATOM 816 C CA . ALA A 1 106 ? 3.780 -0.252 -1.916 1.00 98.44 106 ALA A CA 1
ATOM 817 C C . ALA A 1 106 ? 3.708 -0.232 -3.451 1.00 98.44 106 ALA A C 1
ATOM 819 O O . ALA A 1 106 ? 2.722 -0.628 -4.067 1.00 98.44 106 ALA A O 1
ATOM 820 N N . THR A 1 107 ? 4.810 0.153 -4.085 1.00 97.44 107 THR A N 1
ATOM 821 C CA . THR A 1 107 ? 4.971 0.081 -5.538 1.00 97.44 107 THR A CA 1
ATOM 822 C C . THR A 1 107 ? 6.226 -0.687 -5.906 1.00 97.44 107 THR A C 1
ATOM 824 O O . THR A 1 107 ? 7.262 -0.565 -5.240 1.00 97.44 107 THR A O 1
ATOM 827 N N . ALA A 1 108 ? 6.157 -1.460 -6.987 1.00 97.44 108 ALA A N 1
ATOM 828 C CA . ALA A 1 108 ? 7.339 -2.045 -7.591 1.00 97.44 108 ALA A CA 1
ATOM 829 C C . ALA A 1 108 ? 8.238 -0.928 -8.140 1.00 97.44 108 ALA A C 1
ATOM 831 O O . ALA A 1 108 ? 7.802 -0.060 -8.896 1.00 97.44 108 ALA A O 1
ATOM 832 N N . LEU A 1 109 ? 9.519 -0.958 -7.790 1.00 97.44 109 LEU A N 1
ATOM 833 C CA . LEU A 1 109 ? 10.494 0.046 -8.217 1.00 97.44 109 LEU A CA 1
ATOM 834 C C . LEU A 1 109 ? 11.199 -0.347 -9.517 1.00 97.44 109 LEU A C 1
ATOM 836 O O . LEU A 1 109 ? 11.694 0.524 -10.230 1.00 97.44 109 LEU A O 1
ATOM 840 N N . ASP A 1 110 ? 11.249 -1.641 -9.840 1.00 95.75 110 ASP A N 1
ATOM 841 C CA . ASP A 1 110 ? 11.858 -2.160 -11.065 1.00 95.75 110 ASP A CA 1
ATOM 842 C C . ASP A 1 110 ? 11.422 -3.600 -11.407 1.00 95.75 110 ASP A C 1
ATOM 844 O O . ASP A 1 110 ? 10.555 -4.199 -10.770 1.00 95.75 110 ASP A O 1
ATOM 848 N N . ALA A 1 111 ? 12.045 -4.170 -12.442 1.00 94.38 111 ALA A N 1
ATOM 849 C CA . ALA A 1 111 ? 11.826 -5.542 -12.898 1.00 94.38 111 ALA A CA 1
ATOM 850 C C . ALA A 1 111 ? 12.467 -6.643 -12.031 1.00 94.38 111 ALA A C 1
ATOM 852 O O . ALA A 1 111 ? 12.386 -7.813 -12.394 1.00 94.38 111 ALA A O 1
ATOM 853 N N . THR A 1 11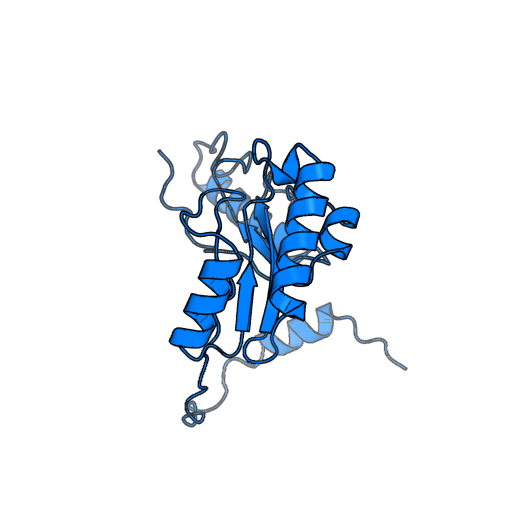2 ? 13.124 -6.303 -10.918 1.00 92.31 112 THR A N 1
ATOM 854 C CA . THR A 1 112 ? 13.835 -7.269 -10.057 1.00 92.31 112 THR A CA 1
ATOM 855 C C . THR A 1 112 ? 13.066 -7.652 -8.794 1.00 92.31 112 THR A C 1
ATOM 857 O O . THR A 1 112 ? 13.537 -8.500 -8.044 1.00 92.31 112 THR A O 1
ATOM 860 N N . GLY A 1 113 ? 11.892 -7.055 -8.560 1.00 86.31 113 GLY A N 1
ATOM 861 C CA . GLY A 1 113 ? 11.090 -7.297 -7.356 1.00 86.31 113 GLY A CA 1
ATOM 862 C C . GLY A 1 113 ? 11.438 -6.386 -6.178 1.00 86.31 113 GLY A C 1
ATOM 863 O O . GLY A 1 113 ? 10.955 -6.613 -5.074 1.00 86.31 113 GLY A O 1
ATOM 864 N N . ARG A 1 114 ? 12.252 -5.337 -6.381 1.00 96.62 114 ARG A N 1
ATOM 865 C CA . ARG A 1 114 ? 12.405 -4.287 -5.363 1.00 96.62 114 ARG A CA 1
ATOM 866 C C . ARG A 1 114 ? 11.109 -3.492 -5.259 1.00 96.62 114 ARG A C 1
ATOM 868 O O . ARG A 1 114 ? 10.591 -3.047 -6.283 1.00 96.62 11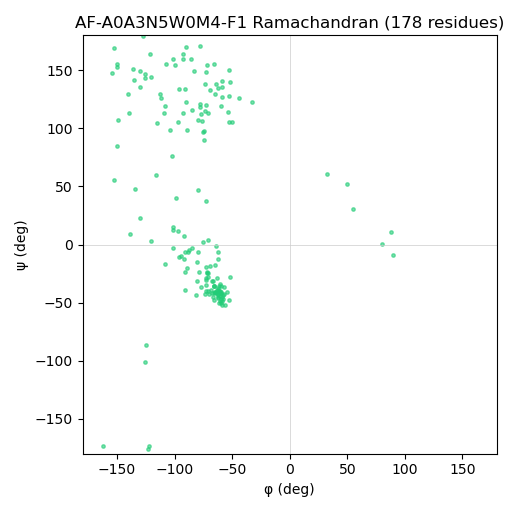4 ARG A O 1
ATOM 875 N N . ILE A 1 115 ? 10.636 -3.268 -4.039 1.00 98.19 115 ILE A N 1
ATOM 876 C CA . ILE A 1 115 ? 9.435 -2.475 -3.753 1.00 98.19 115 ILE A CA 1
ATOM 877 C C . ILE A 1 115 ? 9.766 -1.293 -2.839 1.00 98.19 115 ILE A C 1
ATOM 879 O O . ILE A 1 115 ? 10.851 -1.235 -2.261 1.00 98.19 115 ILE A O 1
ATOM 883 N N . SER A 1 116 ? 8.862 -0.320 -2.757 1.00 98.38 116 SER A N 1
ATOM 884 C CA . SER A 1 116 ? 9.073 0.929 -2.011 1.00 98.38 116 SER A CA 1
ATOM 885 C C . SER A 1 116 ? 9.074 0.783 -0.493 1.00 98.38 116 SER A C 1
ATOM 887 O O . SER A 1 116 ? 9.669 1.622 0.176 1.00 98.38 116 SER A O 1
ATOM 889 N N . ILE A 1 117 ? 8.433 -0.246 0.058 1.00 98.38 117 ILE A N 1
ATOM 890 C CA . ILE A 1 117 ? 8.435 -0.504 1.500 1.00 98.38 117 ILE A CA 1
ATOM 891 C C . ILE A 1 117 ? 9.520 -1.520 1.857 1.00 98.38 117 ILE A C 1
ATOM 893 O O . ILE A 1 117 ? 9.666 -2.539 1.187 1.00 98.38 117 ILE A O 1
ATOM 897 N N . ASP A 1 118 ? 10.296 -1.244 2.905 1.00 97.69 118 ASP A N 1
ATOM 898 C CA . ASP A 1 118 ? 11.292 -2.184 3.418 1.00 97.69 118 ASP A CA 1
ATOM 899 C C . ASP A 1 118 ? 10.708 -3.121 4.491 1.00 97.69 118 ASP A C 1
ATOM 901 O O . ASP A 1 118 ? 9.607 -2.923 5.006 1.00 97.69 118 ASP A O 1
ATOM 905 N N . ALA A 1 119 ? 11.478 -4.145 4.864 1.00 98.00 119 ALA A N 1
ATOM 906 C CA . ALA A 1 119 ? 11.056 -5.135 5.852 1.00 98.00 119 ALA A CA 1
ATOM 907 C C . ALA A 1 119 ? 10.811 -4.543 7.256 1.00 98.00 119 ALA A C 1
ATOM 909 O O . ALA A 1 119 ? 10.002 -5.079 8.009 1.00 98.00 119 ALA A O 1
ATOM 910 N N . GLN A 1 120 ? 11.500 -3.458 7.628 1.00 98.19 120 GLN A N 1
ATOM 911 C CA . GLN A 1 120 ? 11.350 -2.833 8.946 1.00 98.19 120 GLN A CA 1
ATOM 912 C C . GLN A 1 120 ? 10.015 -2.085 9.053 1.00 98.19 120 GLN A C 1
ATOM 914 O O . GLN A 1 120 ? 9.355 -2.139 10.093 1.00 98.19 120 GLN A O 1
ATOM 919 N N . HIS A 1 121 ? 9.608 -1.399 7.988 1.00 98.56 121 HIS A N 1
ATOM 920 C CA . HIS A 1 121 ? 8.307 -0.742 7.909 1.00 98.56 121 HIS A CA 1
ATOM 921 C C . HIS A 1 121 ? 7.184 -1.762 7.727 1.00 98.56 121 HIS A C 1
ATOM 923 O O . HIS A 1 121 ? 6.179 -1.692 8.434 1.00 98.56 121 HIS A O 1
ATOM 929 N N . ALA A 1 122 ? 7.383 -2.763 6.865 1.00 98.56 122 ALA A N 1
ATOM 930 C CA . ALA A 1 122 ? 6.411 -3.831 6.651 1.00 98.56 122 ALA A CA 1
ATOM 931 C C . ALA A 1 122 ? 6.109 -4.625 7.932 1.00 98.56 122 ALA A C 1
ATOM 933 O O . ALA A 1 122 ? 4.958 -4.960 8.179 1.00 98.56 122 ALA A O 1
ATOM 934 N N . ALA A 1 123 ? 7.098 -4.845 8.807 1.00 98.56 123 ALA A N 1
ATOM 935 C CA . ALA A 1 123 ? 6.898 -5.535 10.086 1.00 98.56 123 ALA A CA 1
ATOM 936 C C . ALA A 1 123 ? 5.941 -4.816 11.064 1.00 98.56 123 ALA A C 1
ATOM 938 O O . ALA A 1 123 ? 5.553 -5.395 12.079 1.00 98.56 123 ALA A O 1
ATOM 939 N N . GLN A 1 124 ? 5.579 -3.557 10.799 1.00 98.69 124 GLN A N 1
ATOM 940 C CA . GLN A 1 124 ? 4.624 -2.780 11.602 1.00 98.69 124 GLN A CA 1
ATOM 941 C C . GLN A 1 124 ? 3.188 -2.845 11.050 1.00 98.69 124 GLN A C 1
ATOM 943 O O . GLN A 1 124 ? 2.237 -2.404 11.717 1.00 98.69 124 GLN A O 1
ATOM 948 N N . LEU A 1 125 ? 3.044 -3.404 9.847 1.00 98.69 125 LEU A N 1
ATOM 949 C CA . LEU A 1 125 ? 1.802 -3.583 9.112 1.00 98.69 125 LEU A CA 1
ATOM 950 C C . LEU A 1 125 ? 1.300 -5.027 9.236 1.00 98.69 125 LEU A C 1
ATOM 952 O O . LEU A 1 125 ? 2.040 -5.950 9.568 1.00 98.69 125 LEU A O 1
ATOM 956 N N . GLU A 1 126 ? 0.010 -5.192 8.982 1.00 98.62 126 GLU A N 1
ATOM 957 C CA .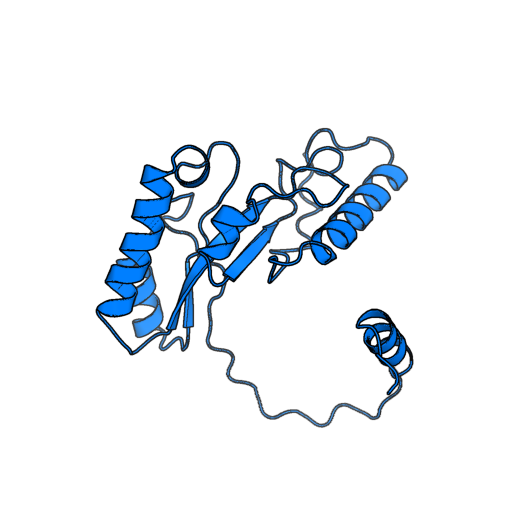 GLU A 1 126 ? -0.708 -6.470 8.962 1.00 98.62 126 GLU A CA 1
ATOM 958 C C . GLU A 1 126 ? -1.083 -6.885 7.532 1.00 98.62 126 GLU A C 1
ATOM 960 O O . GLU A 1 126 ? -1.444 -8.038 7.312 1.00 98.62 126 GLU A O 1
ATOM 965 N N . TRP A 1 127 ? -1.046 -5.938 6.586 1.00 98.69 127 TRP A N 1
ATOM 966 C CA . TRP A 1 127 ? -1.470 -6.140 5.205 1.00 98.69 127 TRP A CA 1
ATOM 967 C C . TRP A 1 127 ? -0.672 -5.260 4.235 1.00 98.69 127 TRP A C 1
ATOM 969 O O . TRP A 1 127 ? -0.857 -4.042 4.178 1.00 98.69 127 TRP A O 1
ATOM 979 N N . VAL A 1 128 ? 0.227 -5.864 3.466 1.00 98.81 128 VAL A N 1
ATOM 980 C CA . VAL A 1 128 ? 1.054 -5.168 2.476 1.00 98.81 128 VAL A CA 1
ATOM 981 C C . VAL A 1 128 ? 0.582 -5.526 1.076 1.00 98.81 128 VAL A C 1
ATOM 983 O O . VAL A 1 128 ? 0.630 -6.682 0.646 1.00 98.81 128 VAL A O 1
ATOM 986 N N . LEU A 1 129 ? 0.164 -4.498 0.346 1.00 98.38 129 LEU A N 1
ATOM 987 C CA . LEU A 1 129 ? -0.137 -4.571 -1.075 1.00 98.38 129 LEU A CA 1
ATOM 988 C C . LEU A 1 129 ? 1.043 -4.040 -1.881 1.00 98.38 129 LEU A C 1
ATOM 990 O O . LEU A 1 129 ? 1.808 -3.203 -1.400 1.00 98.38 129 LEU A O 1
ATOM 994 N N . CYS A 1 130 ? 1.176 -4.482 -3.127 1.00 98.00 130 CYS A N 1
ATOM 995 C CA . CYS A 1 130 ? 2.104 -3.862 -4.060 1.00 98.00 130 CYS A CA 1
ATOM 996 C C . CYS A 1 130 ? 1.521 -3.771 -5.463 1.00 98.00 130 CYS A C 1
ATOM 998 O O . CYS A 1 130 ? 1.063 -4.776 -6.015 1.00 98.00 130 CYS A O 1
ATOM 1000 N N . ASP A 1 131 ? 1.588 -2.578 -6.046 1.00 95.75 131 ASP A N 1
ATOM 1001 C CA . ASP A 1 131 ? 1.227 -2.354 -7.436 1.00 95.75 131 ASP A CA 1
ATOM 1002 C C . ASP A 1 131 ? 2.416 -2.463 -8.400 1.00 95.75 131 ASP A C 1
ATOM 1004 O O . ASP A 1 131 ? 3.596 -2.414 -8.036 1.00 95.75 131 ASP A O 1
ATOM 1008 N N . LEU A 1 132 ? 2.071 -2.592 -9.679 1.00 94.12 132 LEU A N 1
ATOM 1009 C CA . LEU A 1 132 ? 2.961 -2.275 -10.784 1.00 94.12 132 LEU A CA 1
ATOM 1010 C C . LEU A 1 132 ? 2.505 -0.931 -11.360 1.00 94.12 132 LEU A C 1
ATOM 1012 O O . LEU A 1 132 ? 1.552 -0.888 -12.141 1.00 94.12 132 LEU A O 1
ATOM 1016 N N . GLY A 1 133 ? 3.176 0.147 -10.958 1.00 89.38 133 GLY A N 1
ATOM 1017 C CA . GLY A 1 133 ? 2.755 1.522 -11.224 1.00 89.38 133 GLY A CA 1
ATOM 1018 C C . GLY A 1 133 ? 3.786 2.354 -11.987 1.00 89.38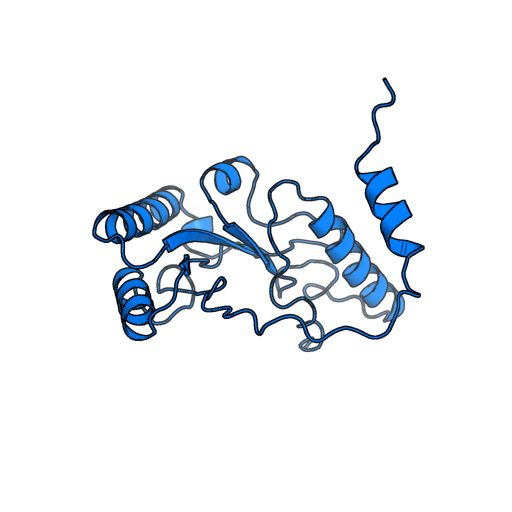 133 GLY A C 1
ATOM 1019 O O . GLY A 1 133 ? 4.840 1.882 -12.412 1.00 89.38 133 GLY A O 1
ATOM 1020 N N . GLY A 1 134 ? 3.510 3.651 -12.145 1.00 90.94 134 GLY A N 1
ATOM 1021 C CA . GLY A 1 134 ? 4.358 4.595 -12.896 1.00 90.94 134 GLY A CA 1
ATOM 1022 C C . GLY A 1 134 ? 5.765 4.828 -12.322 1.00 90.94 134 GLY A C 1
ATOM 1023 O O . GLY A 1 134 ? 6.546 5.587 -12.897 1.00 90.94 134 GLY A O 1
ATOM 1024 N N . LEU A 1 135 ? 6.104 4.198 -11.195 1.00 92.94 135 LEU A N 1
ATOM 1025 C CA . LEU A 1 135 ? 7.435 4.222 -10.590 1.00 92.94 135 LEU A CA 1
ATOM 1026 C C . LEU A 1 135 ? 8.294 3.007 -10.970 1.00 92.94 135 LEU A C 1
ATOM 1028 O O . LEU A 1 135 ? 9.506 3.055 -10.769 1.00 92.94 135 LEU A O 1
ATOM 1032 N N . SER A 1 136 ? 7.709 1.981 -11.588 1.00 93.94 136 SER A N 1
ATOM 1033 C CA . SER A 1 136 ? 8.380 0.727 -11.929 1.00 93.94 136 SER A CA 1
ATOM 1034 C C . SER A 1 136 ? 9.314 0.878 -13.138 1.00 93.94 136 SER A C 1
ATOM 1036 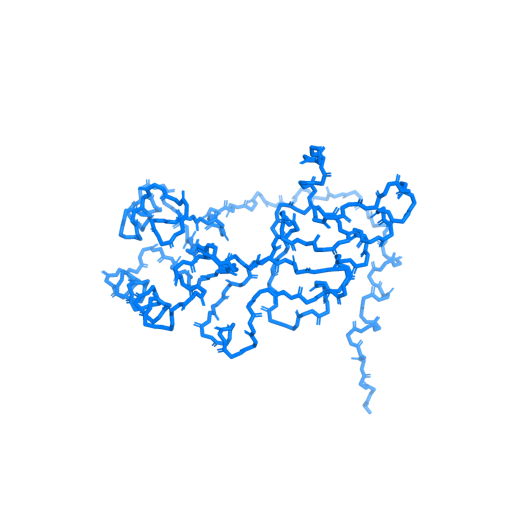O O . SER A 1 136 ? 8.896 0.836 -14.300 1.00 93.94 136 SER A O 1
ATOM 1038 N N . GLU A 1 137 ? 10.608 1.072 -12.873 1.00 95.50 137 GLU A N 1
ATOM 1039 C CA . GLU A 1 137 ? 11.645 1.230 -13.899 1.00 95.50 137 GLU A CA 1
ATOM 1040 C C . GLU A 1 137 ? 11.770 -0.028 -14.778 1.00 95.50 137 GLU A C 1
ATOM 1042 O O . GLU A 1 137 ? 11.794 -1.165 -14.303 1.00 95.50 137 GLU A O 1
ATOM 1047 N N . GLY A 1 138 ? 11.855 0.178 -16.093 1.00 93.62 138 GLY A N 1
ATOM 1048 C CA . GLY A 1 138 ? 11.907 -0.895 -17.086 1.00 93.62 138 GLY A CA 1
ATOM 1049 C C . GLY A 1 138 ? 10.547 -1.515 -17.423 1.00 93.62 138 GLY A C 1
ATOM 1050 O O . GLY A 1 138 ? 10.500 -2.408 -18.269 1.00 93.62 138 GLY A O 1
ATOM 1051 N N . THR A 1 139 ? 9.449 -1.046 -16.823 1.00 92.69 139 THR A N 1
ATOM 1052 C CA . THR A 1 139 ? 8.077 -1.436 -17.194 1.00 92.69 139 THR A CA 1
ATOM 1053 C C . THR A 1 139 ? 7.236 -0.204 -17.524 1.00 92.69 139 THR A C 1
ATOM 1055 O O . THR A 1 139 ? 7.183 0.182 -18.688 1.00 92.69 139 THR A O 1
ATOM 1058 N N . LEU A 1 140 ? 6.603 0.443 -16.544 1.00 91.81 140 LEU A N 1
ATOM 1059 C CA . LEU A 1 140 ? 5.760 1.631 -16.747 1.00 91.81 140 LEU A CA 1
ATOM 1060 C C . LEU A 1 140 ? 6.539 2.946 -16.606 1.00 91.81 140 LEU A C 1
ATOM 1062 O O . LEU A 1 140 ? 6.062 4.000 -17.021 1.00 91.81 140 LEU A O 1
ATOM 1066 N N . ARG A 1 141 ? 7.769 2.886 -16.083 1.00 92.44 141 ARG A N 1
ATOM 1067 C CA . ARG A 1 141 ? 8.744 3.978 -16.109 1.00 92.44 141 ARG A CA 1
ATOM 1068 C C . ARG A 1 141 ? 9.910 3.593 -17.005 1.00 92.44 141 ARG A C 1
ATOM 1070 O O . ARG A 1 141 ? 10.481 2.517 -16.853 1.00 92.44 141 ARG A O 1
ATOM 1077 N N . LYS A 1 142 ? 10.274 4.472 -17.945 1.00 93.88 142 LYS A N 1
ATOM 1078 C CA . LYS A 1 142 ? 11.255 4.170 -19.007 1.00 93.88 142 LYS A CA 1
ATOM 1079 C C . LYS A 1 142 ? 10.933 2.847 -19.719 1.00 93.88 142 LYS A C 1
ATOM 1081 O O . LYS A 1 142 ? 11.772 1.953 -19.818 1.00 93.88 142 LYS A O 1
ATOM 1086 N N . THR A 1 143 ? 9.688 2.734 -20.174 1.00 92.75 143 THR A N 1
ATOM 1087 C CA . THR A 1 143 ? 9.157 1.562 -20.871 1.00 92.75 143 THR A CA 1
ATOM 1088 C C . THR A 1 143 ? 10.048 1.165 -22.053 1.00 92.75 143 THR A C 1
ATOM 1090 O O . THR A 1 143 ? 10.351 2.017 -22.895 1.00 92.75 143 THR A O 1
ATOM 1093 N N . PRO A 1 144 ? 10.479 -0.106 -22.147 1.00 93.19 144 PRO A N 1
ATOM 1094 C CA . PRO A 1 144 ? 11.195 -0.607 -23.313 1.00 93.19 144 PRO A CA 1
ATOM 1095 C C . PRO A 1 144 ? 10.358 -0.445 -24.586 1.00 93.19 144 PRO A C 1
ATOM 1097 O O . PRO A 1 144 ? 9.176 -0.778 -24.601 1.00 93.19 144 PRO A O 1
ATOM 1100 N N . SER A 1 145 ? 10.978 0.023 -25.670 1.00 93.44 145 SER A N 1
ATOM 1101 C CA . SER A 1 145 ? 10.319 0.115 -26.981 1.00 93.44 145 SER A CA 1
ATOM 1102 C C . SER A 1 145 ? 10.087 -1.256 -27.620 1.00 93.44 145 SER A C 1
ATOM 1104 O O . SER A 1 145 ? 9.156 -1.428 -28.405 1.00 93.44 145 SER A O 1
ATOM 1106 N N . ASP A 1 146 ? 10.930 -2.234 -27.287 1.00 95.50 146 ASP A N 1
ATOM 1107 C CA . ASP A 1 146 ? 10.761 -3.613 -27.716 1.00 95.50 146 ASP A CA 1
ATOM 1108 C C . ASP A 1 146 ? 9.685 -4.318 -26.879 1.00 95.50 146 ASP A C 1
ATOM 1110 O O . ASP A 1 146 ? 9.791 -4.454 -25.656 1.00 95.50 146 ASP A O 1
ATOM 1114 N N . LYS A 1 147 ? 8.650 -4.811 -27.566 1.00 92.38 147 LYS A N 1
ATOM 1115 C CA . LYS A 1 147 ? 7.491 -5.454 -26.939 1.00 92.38 147 LYS A CA 1
ATOM 1116 C C . LYS A 1 147 ? 7.874 -6.718 -26.175 1.00 92.38 147 LYS A C 1
ATOM 1118 O O . LYS A 1 147 ? 7.288 -6.985 -25.128 1.00 92.38 147 LYS A O 1
ATOM 1123 N N . GLN A 1 148 ? 8.818 -7.502 -26.694 1.00 95.81 148 GLN A N 1
ATOM 1124 C CA . GLN A 1 148 ? 9.245 -8.727 -26.026 1.00 95.81 148 GLN A CA 1
ATOM 1125 C C . GLN A 1 148 ? 9.940 -8.395 -24.701 1.00 95.81 148 GLN A C 1
ATOM 1127 O O . GLN A 1 148 ? 9.556 -8.928 -23.664 1.00 95.81 148 GLN A O 1
ATOM 1132 N N . THR A 1 149 ? 10.869 -7.441 -24.718 1.00 95.88 149 THR A N 1
ATOM 1133 C CA . THR A 1 149 ? 11.559 -6.937 -23.524 1.00 95.88 149 THR A CA 1
ATOM 1134 C C . THR A 1 149 ? 10.574 -6.378 -22.498 1.00 95.88 149 THR A C 1
ATOM 1136 O O . THR A 1 149 ? 10.696 -6.670 -21.310 1.00 95.88 149 THR A O 1
ATOM 1139 N N . TYR A 1 150 ? 9.569 -5.612 -22.934 1.00 93.69 150 TYR A N 1
ATOM 1140 C CA . TYR A 1 150 ? 8.522 -5.112 -22.043 1.00 93.69 150 TYR A CA 1
ATOM 1141 C C . TYR A 1 150 ? 7.753 -6.252 -21.356 1.00 93.69 150 TYR A C 1
ATOM 1143 O O . TYR A 1 150 ? 7.646 -6.261 -20.130 1.00 93.69 150 TYR A O 1
ATOM 1151 N N . ILE A 1 151 ? 7.271 -7.240 -22.120 1.00 93.50 151 ILE A N 1
ATOM 1152 C CA . ILE A 1 151 ? 6.545 -8.398 -21.570 1.00 93.50 151 ILE A CA 1
ATOM 1153 C C . ILE A 1 151 ? 7.433 -9.177 -20.595 1.00 93.50 151 ILE A C 1
ATOM 1155 O O . ILE A 1 151 ? 6.988 -9.534 -19.506 1.00 93.50 151 ILE A O 1
ATOM 1159 N N . GLU A 1 152 ? 8.692 -9.417 -20.960 1.00 95.81 152 GLU A N 1
ATOM 1160 C CA . GLU A 1 152 ? 9.651 -10.092 -20.088 1.00 95.81 152 GLU A CA 1
ATOM 1161 C C . GLU A 1 152 ? 9.871 -9.326 -18.783 1.00 95.81 152 GLU A C 1
ATOM 1163 O O . GLU A 1 152 ? 9.938 -9.948 -17.726 1.00 95.81 152 GLU A O 1
ATOM 1168 N N . ASN A 1 153 ? 9.956 -7.996 -18.830 1.00 95.94 153 ASN A N 1
ATOM 1169 C CA . ASN A 1 153 ? 10.118 -7.179 -17.632 1.00 95.94 153 ASN A CA 1
ATOM 1170 C C . ASN A 1 153 ? 8.877 -7.224 -16.739 1.00 95.94 153 ASN A C 1
ATOM 1172 O O . ASN A 1 153 ? 9.031 -7.395 -15.538 1.00 95.94 153 ASN A O 1
ATOM 1176 N N . VAL A 1 154 ? 7.668 -7.161 -17.307 1.00 94.56 154 VAL A N 1
ATOM 1177 C CA . VAL A 1 154 ? 6.416 -7.310 -16.543 1.00 94.56 154 VAL A CA 1
ATOM 1178 C C . VAL A 1 154 ? 6.363 -8.671 -15.839 1.00 94.56 154 VAL A C 1
ATOM 1180 O O . VAL A 1 154 ? 6.086 -8.741 -14.642 1.00 94.56 154 VAL A O 1
ATOM 1183 N N . VAL A 1 155 ? 6.691 -9.756 -16.550 1.00 95.44 155 VAL A N 1
ATOM 1184 C CA . VAL A 1 155 ? 6.742 -11.106 -15.962 1.00 95.44 155 VAL A CA 1
ATOM 1185 C C . VAL A 1 155 ? 7.797 -11.185 -14.858 1.00 95.44 155 VAL A C 1
ATOM 1187 O O . VAL A 1 155 ? 7.510 -11.712 -13.785 1.00 95.44 155 VAL A O 1
ATOM 1190 N N . LYS A 1 156 ? 9.002 -10.645 -15.087 1.00 96.56 156 LYS A N 1
ATOM 1191 C CA . LYS A 1 156 ? 10.070 -10.609 -14.075 1.00 96.56 156 LYS A CA 1
ATOM 1192 C C . LYS A 1 156 ? 9.656 -9.812 -12.842 1.00 96.56 156 LYS A C 1
ATOM 1194 O O . LYS A 1 156 ? 9.914 -10.289 -11.741 1.00 96.56 156 LYS A O 1
ATOM 1199 N N . THR A 1 157 ? 8.969 -8.675 -13.003 1.00 96.31 157 THR A N 1
ATOM 1200 C CA . THR A 1 157 ? 8.451 -7.918 -11.860 1.00 96.31 157 THR A CA 1
ATOM 1201 C C . THR A 1 157 ? 7.508 -8.778 -11.032 1.00 96.31 157 THR A C 1
ATOM 1203 O O . THR A 1 157 ? 7.749 -8.923 -9.842 1.00 96.31 157 THR A O 1
ATOM 1206 N N . TYR A 1 158 ? 6.489 -9.407 -11.632 1.00 96.44 158 TYR A N 1
ATOM 1207 C CA . TYR A 1 158 ? 5.543 -10.228 -10.864 1.00 96.44 158 TYR A CA 1
ATOM 1208 C C . TYR A 1 158 ? 6.203 -11.423 -10.178 1.00 96.44 158 TYR A C 1
ATOM 1210 O O . TYR A 1 158 ? 5.883 -11.707 -9.028 1.00 96.44 158 TYR A O 1
ATOM 1218 N N . LEU A 1 159 ? 7.152 -12.091 -10.841 1.00 97.00 159 LEU A N 1
ATOM 1219 C CA . LEU A 1 159 ? 7.926 -13.159 -10.206 1.00 97.00 159 LEU A CA 1
ATOM 1220 C C . LEU A 1 159 ? 8.741 -12.633 -9.018 1.00 97.00 159 LEU A C 1
ATOM 1222 O O . LEU A 1 159 ? 8.721 -13.250 -7.961 1.00 97.00 159 LEU A O 1
ATOM 1226 N N . GLY A 1 160 ? 9.390 -11.476 -9.171 1.00 96.94 160 GLY A N 1
ATOM 1227 C CA . GLY A 1 160 ? 10.128 -10.828 -8.090 1.00 96.94 160 GLY A CA 1
ATOM 1228 C C . GLY A 1 160 ? 9.229 -10.406 -6.926 1.00 96.94 160 GLY A C 1
ATOM 1229 O O . GLY A 1 160 ? 9.607 -10.594 -5.776 1.00 96.94 160 GLY A O 1
ATOM 1230 N N . LEU A 1 161 ? 8.020 -9.905 -7.203 1.00 96.94 161 LEU A N 1
ATOM 1231 C CA . LEU A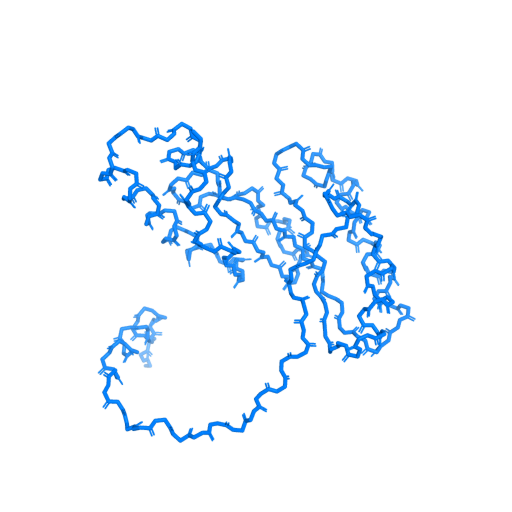 1 161 ? 7.027 -9.595 -6.170 1.00 96.94 161 LEU A CA 1
ATOM 1232 C C . LEU A 1 161 ? 6.616 -10.848 -5.387 1.00 96.94 161 LEU A C 1
ATOM 1234 O O . LEU A 1 161 ? 6.509 -10.793 -4.168 1.00 96.94 161 LEU A O 1
ATOM 1238 N N . CYS A 1 162 ? 6.452 -11.996 -6.053 1.00 96.88 162 CYS A N 1
ATOM 1239 C CA . CYS A 1 162 ? 6.161 -13.264 -5.377 1.00 96.88 162 CYS A CA 1
ATOM 1240 C C . CYS A 1 162 ? 7.294 -13.760 -4.458 1.00 96.88 162 CYS A C 1
ATOM 1242 O O . CYS A 1 162 ? 7.039 -14.623 -3.616 1.00 96.88 162 CYS A O 1
ATOM 1244 N N . ASP A 1 163 ? 8.515 -13.243 -4.613 1.00 96.88 163 ASP A N 1
ATOM 1245 C CA . ASP A 1 163 ? 9.662 -13.572 -3.762 1.00 96.88 163 ASP A CA 1
ATOM 1246 C C . ASP A 1 163 ? 9.802 -12.618 -2.552 1.00 96.88 163 ASP A C 1
ATOM 1248 O O . ASP A 1 163 ? 10.631 -12.863 -1.671 1.00 96.88 163 ASP A O 1
ATOM 1252 N N . VAL A 1 164 ? 8.993 -11.552 -2.462 1.00 97.44 164 VAL A N 1
ATOM 1253 C CA . VAL A 1 164 ? 8.983 -10.638 -1.308 1.00 97.44 164 VAL A CA 1
ATOM 1254 C C . VAL A 1 164 ? 8.240 -11.288 -0.138 1.00 97.44 164 VAL A C 1
ATOM 1256 O O . VAL A 1 164 ? 7.030 -11.484 -0.182 1.00 97.44 164 VAL A O 1
ATOM 1259 N N . GLU A 1 165 ? 8.968 -11.609 0.934 1.00 96.94 165 GLU A N 1
ATOM 1260 C CA . GLU A 1 165 ? 8.460 -12.414 2.058 1.00 96.94 165 GLU A CA 1
ATOM 1261 C C . GLU A 1 165 ? 7.263 -11.793 2.794 1.00 96.94 165 GLU A C 1
ATOM 1263 O O . GLU A 1 165 ? 6.392 -12.521 3.264 1.00 96.94 165 GLU A O 1
ATOM 1268 N N . TYR A 1 166 ? 7.235 -10.466 2.891 1.00 96.75 166 TYR A N 1
ATOM 1269 C CA . TYR A 1 166 ? 6.225 -9.696 3.620 1.00 96.75 166 TYR A CA 1
ATOM 1270 C C . TYR A 1 166 ? 5.168 -9.067 2.702 1.00 96.75 166 TYR A C 1
ATOM 1272 O O . TYR A 1 166 ? 4.450 -8.177 3.140 1.00 96.75 166 TYR A O 1
ATOM 1280 N N . LEU A 1 167 ? 5.104 -9.471 1.428 1.00 98.00 167 LEU A N 1
ATOM 1281 C CA . LEU A 1 167 ? 4.061 -9.022 0.510 1.00 98.00 167 LEU A CA 1
ATOM 1282 C C . LEU A 1 167 ? 2.863 -9.975 0.572 1.00 98.00 167 LEU A C 1
ATOM 1284 O O . LEU A 1 167 ? 3.002 -11.164 0.280 1.00 98.00 167 LEU A O 1
ATOM 1288 N N . ASP A 1 168 ? 1.682 -9.444 0.886 1.00 98.38 168 ASP A N 1
ATOM 1289 C CA . ASP A 1 168 ? 0.469 -10.252 1.035 1.00 98.38 168 ASP A CA 1
ATOM 1290 C C . ASP A 1 168 ? -0.318 -10.378 -0.273 1.00 98.38 168 ASP A C 1
ATOM 1292 O O . ASP A 1 168 ? -0.832 -11.455 -0.593 1.00 98.38 168 ASP A O 1
ATOM 1296 N N . ALA A 1 169 ? -0.396 -9.300 -1.063 1.00 97.81 169 ALA A N 1
ATOM 1297 C CA . ALA A 1 169 ? -1.066 -9.333 -2.359 1.00 97.81 169 ALA A CA 1
ATOM 1298 C C . ALA A 1 169 ? -0.487 -8.350 -3.386 1.00 97.81 169 ALA A C 1
ATOM 1300 O O . ALA A 1 169 ? 0.048 -7.290 -3.071 1.00 97.81 169 ALA A O 1
ATOM 1301 N N . ILE A 1 170 ? -0.639 -8.717 -4.659 1.00 97.44 170 ILE A N 1
ATOM 1302 C CA . ILE A 1 170 ? -0.317 -7.856 -5.798 1.00 97.44 170 ILE A CA 1
ATOM 1303 C C . ILE A 1 170 ? -1.598 -7.114 -6.185 1.00 97.44 170 ILE A C 1
ATOM 1305 O O . ILE A 1 170 ? -2.567 -7.737 -6.632 1.00 97.44 170 ILE A O 1
ATOM 1309 N N . ALA A 1 171 ? -1.604 -5.797 -6.002 1.00 95.75 171 ALA A N 1
ATOM 1310 C CA . ALA A 1 171 ? -2.749 -4.942 -6.269 1.00 95.75 171 ALA A CA 1
ATOM 1311 C C . ALA A 1 171 ? -2.963 -4.760 -7.774 1.00 95.75 171 ALA A C 1
ATOM 1313 O O . ALA A 1 171 ? -2.004 -4.577 -8.532 1.00 95.75 171 ALA A O 1
ATOM 1314 N N . HIS A 1 172 ? -4.233 -4.817 -8.200 1.00 93.62 172 HIS A N 1
ATOM 1315 C CA . HIS A 1 172 ? -4.681 -4.591 -9.585 1.00 93.62 172 HIS A CA 1
ATOM 1316 C C . HIS A 1 172 ? -3.656 -5.044 -10.656 1.00 93.62 172 HIS A C 1
ATOM 1318 O O . HIS A 1 172 ? -3.180 -4.242 -11.468 1.00 93.62 172 HIS A O 1
ATOM 1324 N N . PRO A 1 173 ? -3.315 -6.351 -10.687 1.00 91.12 173 PRO A N 1
ATOM 1325 C CA . PRO A 1 173 ? -2.105 -6.894 -11.318 1.00 91.12 173 PRO A CA 1
ATOM 1326 C C . PRO A 1 173 ? -2.106 -6.848 -12.849 1.00 91.12 173 PRO A C 1
ATOM 1328 O O . PRO A 1 173 ? -1.200 -7.371 -13.478 1.00 91.12 173 PRO A O 1
ATOM 1331 N N . PHE A 1 174 ? -3.123 -6.274 -13.483 1.00 85.62 174 PHE A N 1
ATOM 1332 C CA . PHE A 1 174 ? -3.194 -6.167 -14.940 1.00 85.62 174 PHE A CA 1
ATOM 1333 C C . PHE A 1 174 ? -3.511 -4.747 -15.402 1.00 85.62 174 PHE A C 1
ATOM 1335 O O . PHE A 1 174 ? -3.940 -4.544 -16.538 1.00 85.62 174 PHE A O 1
ATOM 1342 N N . ASN A 1 175 ? -3.223 -3.741 -14.568 1.00 80.00 175 ASN A N 1
ATOM 1343 C CA . ASN A 1 175 ? -3.238 -2.334 -14.976 1.00 80.00 175 ASN A CA 1
ATOM 1344 C C . ASN A 1 175 ? -2.031 -1.966 -15.876 1.00 80.00 175 ASN A C 1
ATOM 1346 O O . ASN A 1 175 ? -1.454 -0.887 -15.797 1.00 80.00 175 ASN A O 1
ATOM 1350 N N . THR A 1 176 ? -1.627 -2.886 -16.754 1.00 69.62 176 THR A N 1
ATOM 1351 C CA . THR A 1 176 ? -0.466 -2.783 -17.650 1.00 69.62 176 THR A CA 1
ATOM 1352 C C . THR A 1 176 ? -0.804 -2.099 -18.977 1.00 69.62 176 THR A C 1
ATOM 1354 O O . THR A 1 176 ? 0.074 -1.894 -19.806 1.00 69.62 176 THR A O 1
ATOM 1357 N N . GLY A 1 177 ? -2.079 -1.773 -19.216 1.00 58.97 177 GLY A N 1
ATOM 1358 C CA . GLY A 1 177 ? -2.563 -1.196 -20.476 1.00 58.97 177 GLY A CA 1
ATOM 1359 C C . GLY A 1 177 ? -2.500 0.331 -20.562 1.00 58.97 177 GLY A C 1
ATOM 1360 O O . GLY A 1 177 ? -2.781 0.882 -21.621 1.00 58.97 177 GLY A O 1
ATOM 1361 N N . ASN A 1 178 ? -2.146 1.019 -19.473 1.00 55.12 178 ASN A N 1
ATOM 1362 C CA . ASN A 1 178 ? -2.176 2.482 -19.391 1.00 55.12 178 ASN A CA 1
ATOM 1363 C C . ASN A 1 178 ? -0.788 3.112 -19.618 1.00 55.12 178 ASN A C 1
ATOM 1365 O O . ASN A 1 178 ? -0.383 4.049 -18.932 1.00 55.12 178 ASN A O 1
ATOM 1369 N N . THR A 1 179 ? -0.029 2.570 -20.572 1.00 53.94 179 THR A N 1
ATOM 1370 C CA . THR A 1 179 ? 1.249 3.139 -21.015 1.00 53.94 179 THR A CA 1
ATOM 1371 C C . THR A 1 179 ? 0.960 4.288 -21.982 1.00 53.94 179 THR A C 1
ATOM 1373 O O . THR A 1 179 ? 0.504 4.039 -23.100 1.00 53.94 179 THR A O 1
ATOM 1376 N N . ARG A 1 180 ? 1.158 5.535 -21.543 1.00 51.84 180 ARG A N 1
ATOM 1377 C CA . ARG A 1 180 ? 1.136 6.709 -22.433 1.00 51.84 180 ARG A CA 1
ATOM 1378 C C . ARG A 1 180 ? 2.383 6.769 -23.303 1.00 51.84 180 ARG A C 1
ATOM 1380 O O . ARG A 1 180 ? 3.468 6.448 -22.773 1.00 51.84 180 ARG A O 1
#